Protein AF-A0A8T6YD58-F1 (afdb_monomer)

Nearest PDB structures (foldseek):
  5ztl-assembly1_A  TM=2.783E-01  e=2.220E+00  Nonlabens marinus
  8cnk-assembly1_A  TM=3.130E-01  e=7.047E+00  uncultured Gammaproteobacteria bacterium
  2ap3-assembly1_A  TM=2.682E-01  e=6.400E+00  Staphylococcus aureus subsp. aureus MW2
  4rze-assembly1_B  TM=1.861E-01  e=8.543E+00  Homo sapiens

Solvent-accessible surface area (backbone atoms only — not comparable to full-atom values): 10010 Å² total; per-residue (Å²): 131,80,52,72,70,55,45,52,52,55,22,48,51,28,43,50,52,16,48,54,29,41,51,52,58,72,75,48,94,66,38,80,79,38,72,39,93,97,58,94,45,35,44,42,53,45,31,32,47,49,20,42,49,22,45,42,49,19,45,36,40,44,40,51,45,52,50,52,49,36,39,76,70,63,69,40,56,69,68,61,46,60,67,49,65,78,46,56,35,62,59,36,57,55,44,45,35,50,66,72,73,34,89,68,77,72,57,58,89,42,84,36,40,26,31,51,55,50,35,48,54,48,40,54,58,66,76,63,67,87,57,57,75,70,60,48,58,77,65,47,57,52,68,69,57,40,46,50,40,51,52,26,42,53,50,30,53,54,52,51,34,53,70,68,67,49,81,63,61,82,58,53,69,50,44,55,54,58,65,61,77,113

Secondary structure (DSSP, 8-state):
---HHHHHHHHHHHHHHHHHHHHHHHT-SSGGG-BPTT-SSBHHHHHHHHHHHHHHHHHHHHHHHHHHHHHHTTSS-HHHHHHHHTS-HHHHHHHHHHHTT--PPP-SSSTTTHHHHHHHHHHHHHHH--S-HHHHHTTSPPHHHHHHHHHHHHHHHHHHHHHTT----THHHHHHHHTT--

Mean predicted aligned error: 6.96 Å

pLDDT: mean 84.35, std 16.32, range [30.05, 97.88]

Structure (mmCIF, N/CA/C/O backbone):
data_AF-A0A8T6YD58-F1
#
_entry.id   AF-A0A8T6YD58-F1
#
loop_
_atom_site.group_PDB
_atom_site.id
_atom_site.type_symbol
_atom_site.label_atom_id
_atom_site.label_alt_id
_atom_site.label_comp_id
_atom_site.label_asym_id
_atom_site.label_entity_id
_atom_site.label_seq_id
_atom_site.pdbx_PDB_ins_code
_atom_site.Cartn_x
_atom_site.Cartn_y
_atom_site.Cartn_z
_atom_site.occupancy
_atom_site.B_iso_or_equiv
_atom_site.auth_seq_id
_atom_site.auth_comp_id
_atom_site.auth_asym_id
_atom_site.auth_atom_id
_atom_site.pdbx_PDB_model_num
ATOM 1 N N . MET A 1 1 ? 4.664 -12.729 19.678 1.00 60.09 1 MET A N 1
ATOM 2 C CA . MET A 1 1 ? 3.968 -11.767 18.793 1.00 60.09 1 MET A CA 1
ATOM 3 C C . MET A 1 1 ? 4.741 -10.457 18.845 1.00 60.09 1 MET A C 1
ATOM 5 O O . MET A 1 1 ? 5.189 -10.115 19.932 1.00 60.09 1 MET A O 1
ATOM 9 N N . ALA A 1 2 ? 4.968 -9.777 17.718 1.00 58.28 2 ALA A N 1
ATOM 10 C CA . ALA A 1 2 ? 5.670 -8.489 17.706 1.00 58.28 2 ALA A CA 1
ATOM 11 C C . ALA A 1 2 ? 4.882 -7.446 18.524 1.00 58.28 2 ALA A C 1
ATOM 13 O O . ALA A 1 2 ? 3.661 -7.336 18.355 1.00 58.28 2 ALA A O 1
ATOM 14 N N . ASN A 1 3 ? 5.559 -6.709 19.410 1.00 77.38 3 ASN A N 1
ATOM 15 C CA . ASN A 1 3 ? 4.938 -5.604 20.152 1.00 77.38 3 ASN A CA 1
ATOM 16 C C . ASN A 1 3 ? 4.623 -4.426 19.201 1.00 77.38 3 ASN A C 1
ATOM 18 O O . ASN A 1 3 ? 5.014 -4.440 18.032 1.00 77.38 3 ASN A O 1
ATOM 22 N N . GLU A 1 4 ? 3.891 -3.412 19.670 1.00 76.75 4 GLU A N 1
ATOM 23 C CA . GLU A 1 4 ? 3.484 -2.263 18.843 1.00 76.75 4 GLU A CA 1
ATOM 24 C C . GLU A 1 4 ? 4.670 -1.591 18.131 1.00 76.75 4 GLU A C 1
ATOM 26 O O . GLU A 1 4 ? 4.609 -1.353 16.922 1.00 76.75 4 GLU A O 1
ATOM 31 N N . ILE A 1 5 ? 5.771 -1.366 18.856 1.00 75.81 5 ILE A N 1
ATOM 32 C CA . ILE A 1 5 ? 6.995 -0.734 18.344 1.00 75.81 5 ILE A CA 1
ATOM 33 C C . ILE A 1 5 ? 7.589 -1.555 17.194 1.00 75.81 5 ILE A C 1
ATOM 35 O O . ILE A 1 5 ? 7.950 -0.999 16.154 1.00 75.81 5 ILE A O 1
ATOM 39 N N . ASP A 1 6 ? 7.667 -2.875 17.350 1.00 80.31 6 ASP A N 1
ATOM 40 C CA . ASP A 1 6 ? 8.190 -3.773 16.322 1.00 80.31 6 ASP A CA 1
ATOM 41 C C . ASP A 1 6 ? 7.286 -3.785 15.084 1.00 80.31 6 ASP A C 1
ATOM 43 O O . ASP A 1 6 ? 7.778 -3.698 13.959 1.00 80.31 6 ASP A O 1
ATOM 47 N N . ARG A 1 7 ? 5.957 -3.794 15.264 1.00 82.12 7 ARG A N 1
ATOM 48 C CA . ARG A 1 7 ? 5.005 -3.717 14.141 1.00 82.12 7 ARG A CA 1
ATOM 49 C C . ARG A 1 7 ? 5.142 -2.408 13.367 1.00 82.12 7 ARG A C 1
ATOM 51 O O . ARG A 1 7 ? 5.082 -2.433 12.139 1.00 82.12 7 ARG A O 1
ATOM 58 N N . VAL A 1 8 ? 5.356 -1.284 14.057 1.00 82.62 8 VAL A N 1
ATOM 59 C CA . VAL A 1 8 ? 5.603 0.021 13.419 1.00 82.62 8 VAL A CA 1
ATOM 60 C C . VAL A 1 8 ? 6.890 0.002 12.598 1.00 82.62 8 VAL A C 1
ATOM 62 O O . VAL A 1 8 ? 6.892 0.435 11.448 1.00 82.62 8 VAL A O 1
ATOM 65 N N . LYS A 1 9 ? 7.979 -0.543 13.150 1.00 82.00 9 LYS A N 1
ATOM 66 C CA . LYS A 1 9 ? 9.253 -0.684 12.427 1.00 82.00 9 LYS A CA 1
ATOM 67 C C . LYS A 1 9 ? 9.119 -1.554 11.175 1.00 82.00 9 LYS A C 1
ATOM 69 O O . LYS A 1 9 ? 9.703 -1.211 10.153 1.00 82.00 9 LYS A O 1
ATOM 74 N N . ILE A 1 10 ? 8.345 -2.641 11.245 1.00 83.25 10 ILE A N 1
ATOM 75 C CA . ILE A 1 10 ? 8.145 -3.570 10.123 1.00 83.25 10 ILE A CA 1
ATOM 76 C C . ILE A 1 10 ? 7.434 -2.897 8.949 1.00 83.25 10 ILE A C 1
ATOM 78 O O . ILE A 1 10 ? 7.918 -2.973 7.828 1.00 83.25 10 ILE A O 1
ATOM 82 N N . TRP A 1 11 ? 6.290 -2.235 9.156 1.00 86.12 11 TRP A N 1
ATOM 83 C CA . TRP A 1 11 ? 5.609 -1.624 8.006 1.00 86.12 11 TRP A CA 1
ATOM 84 C C . TRP A 1 11 ? 6.395 -0.419 7.464 1.00 86.12 11 TRP A C 1
ATOM 86 O O . TRP A 1 11 ? 6.437 -0.214 6.250 1.00 86.12 11 TRP A O 1
ATOM 96 N N . ASN A 1 12 ? 7.076 0.326 8.347 1.00 86.38 12 ASN A N 1
ATOM 97 C CA . ASN A 1 12 ? 7.956 1.416 7.940 1.00 86.38 12 ASN A CA 1
ATOM 98 C C . ASN A 1 12 ? 9.104 0.918 7.063 1.00 86.38 12 ASN A C 1
ATOM 100 O O . ASN A 1 12 ? 9.395 1.576 6.076 1.00 86.38 12 ASN A O 1
ATOM 104 N N . SER A 1 13 ? 9.727 -0.230 7.353 1.00 90.00 13 SER A N 1
ATOM 105 C CA . SER A 1 13 ? 10.851 -0.718 6.539 1.00 90.00 13 SER A CA 1
ATOM 106 C C . SER A 1 13 ? 10.453 -0.980 5.083 1.00 90.00 13 SER A C 1
ATOM 108 O O . SER A 1 13 ? 11.196 -0.607 4.175 1.00 90.00 13 SER A O 1
ATOM 110 N N . TYR A 1 14 ? 9.257 -1.525 4.840 1.00 94.50 14 TYR A N 1
ATOM 111 C CA . TYR A 1 14 ? 8.733 -1.683 3.481 1.00 94.50 14 TYR A CA 1
ATOM 112 C C . TYR A 1 14 ? 8.486 -0.333 2.803 1.00 94.50 14 TYR A C 1
ATOM 114 O O . TYR A 1 14 ? 8.866 -0.149 1.647 1.00 94.50 14 TYR A O 1
ATOM 122 N N . LEU A 1 15 ? 7.917 0.638 3.524 1.00 93.44 15 LEU A N 1
ATOM 123 C CA . LEU A 1 15 ? 7.752 1.995 3.003 1.00 93.44 15 LEU A CA 1
ATOM 124 C C . LEU A 1 15 ? 9.108 2.660 2.687 1.00 93.44 15 LEU A C 1
ATOM 126 O O . LEU A 1 15 ? 9.225 3.327 1.659 1.00 93.44 15 LEU A O 1
ATOM 130 N N . CYS A 1 16 ? 10.133 2.468 3.522 1.00 92.19 16 CYS A N 1
ATOM 131 C CA . CYS A 1 16 ? 11.480 2.997 3.294 1.00 92.19 16 CYS A CA 1
ATOM 132 C C . CYS A 1 16 ? 12.075 2.484 1.984 1.00 92.19 16 CYS A C 1
ATOM 134 O O . CYS A 1 16 ? 12.582 3.270 1.184 1.00 92.19 16 CYS A O 1
ATOM 136 N N . GLU A 1 17 ? 12.009 1.172 1.748 1.00 94.25 17 GLU A N 1
ATOM 137 C CA . GLU A 1 17 ? 12.527 0.590 0.510 1.00 94.25 17 GLU A CA 1
ATOM 138 C C . GLU A 1 17 ? 11.718 1.075 -0.699 1.00 94.25 17 GLU A C 1
ATOM 140 O O . GLU A 1 17 ? 12.312 1.504 -1.690 1.00 94.25 17 GLU A O 1
ATOM 145 N N . ALA A 1 18 ? 10.384 1.140 -0.602 1.00 95.81 18 ALA A N 1
ATOM 146 C CA . ALA A 1 18 ? 9.553 1.721 -1.660 1.00 95.81 18 ALA A CA 1
ATOM 147 C C . ALA A 1 18 ? 9.973 3.164 -1.995 1.00 95.81 18 ALA A C 1
ATOM 149 O O . ALA A 1 18 ? 10.128 3.507 -3.170 1.00 95.81 18 ALA A O 1
ATOM 150 N N . HIS A 1 19 ? 10.213 3.989 -0.970 1.00 93.50 19 HIS A N 1
ATOM 151 C CA . HIS A 1 19 ? 10.670 5.370 -1.116 1.00 93.50 19 HIS A CA 1
ATOM 152 C C . HIS A 1 19 ? 12.043 5.465 -1.785 1.00 93.50 19 HIS A C 1
ATOM 154 O O . HIS A 1 19 ? 12.248 6.297 -2.671 1.00 93.50 19 HIS A O 1
ATOM 160 N N . LYS A 1 20 ? 12.986 4.612 -1.386 1.00 92.75 20 LYS A N 1
ATOM 161 C CA . LYS A 1 20 ? 14.339 4.555 -1.947 1.00 92.75 20 LYS A CA 1
ATOM 162 C C . LYS A 1 20 ? 14.312 4.237 -3.441 1.00 92.75 20 LYS A C 1
ATOM 164 O O . LYS A 1 20 ? 14.978 4.926 -4.211 1.00 92.75 20 LYS A O 1
ATOM 169 N N . PHE A 1 21 ? 13.526 3.248 -3.868 1.00 94.19 21 PHE A N 1
ATOM 170 C CA . PHE A 1 21 ? 13.378 2.916 -5.290 1.00 94.19 21 PHE A CA 1
ATOM 171 C C . PHE A 1 21 ? 12.629 4.009 -6.068 1.00 94.19 21 PHE A C 1
ATOM 173 O O . PHE A 1 21 ? 13.105 4.436 -7.120 1.00 94.19 21 PHE A O 1
ATOM 180 N N . ALA A 1 22 ? 11.552 4.572 -5.507 1.00 93.56 22 ALA A N 1
ATOM 181 C CA . ALA A 1 22 ? 10.804 5.662 -6.140 1.00 93.56 22 ALA A CA 1
ATOM 182 C C . ALA A 1 22 ? 11.655 6.935 -6.303 1.00 93.56 22 ALA A C 1
ATOM 184 O O . ALA A 1 22 ? 11.585 7.627 -7.317 1.00 93.56 22 ALA A O 1
ATOM 185 N N . SER A 1 23 ? 12.510 7.235 -5.322 1.00 90.81 23 SER A N 1
ATOM 186 C CA . SER A 1 23 ? 13.434 8.372 -5.379 1.00 90.81 23 SER A CA 1
ATOM 187 C C . SER A 1 23 ? 14.526 8.172 -6.426 1.00 90.81 23 SER A C 1
ATOM 189 O O . SER A 1 23 ? 14.893 9.125 -7.111 1.00 90.81 23 SER A O 1
ATOM 191 N N . LYS A 1 24 ? 15.022 6.939 -6.590 1.00 91.00 24 LYS A N 1
ATOM 192 C CA . LYS A 1 24 ? 15.964 6.608 -7.667 1.00 91.00 24 LYS A CA 1
ATOM 193 C C . LYS A 1 24 ? 15.333 6.793 -9.047 1.00 91.00 24 LYS A C 1
ATOM 195 O O . LYS A 1 24 ? 15.967 7.430 -9.876 1.00 91.00 24 LYS A O 1
ATOM 200 N N . LEU A 1 25 ? 14.091 6.337 -9.249 1.00 89.75 25 LEU A N 1
ATOM 201 C CA . LEU A 1 25 ? 13.322 6.582 -10.481 1.00 89.75 25 LEU A CA 1
ATOM 202 C C . LEU A 1 25 ? 13.128 8.074 -10.758 1.00 89.75 25 LEU A C 1
ATOM 204 O O . LEU A 1 25 ? 13.268 8.538 -11.886 1.00 89.75 25 LEU A O 1
ATOM 208 N N . LYS A 1 26 ? 12.804 8.860 -9.728 1.00 87.19 26 LYS A N 1
ATOM 209 C CA . LYS A 1 26 ? 12.559 10.299 -9.883 1.00 87.19 26 LYS A CA 1
ATOM 210 C C . LYS A 1 26 ? 13.805 11.062 -10.338 1.00 87.19 26 LYS A C 1
ATOM 212 O O . LYS A 1 26 ? 13.686 11.991 -11.130 1.00 87.19 26 LYS A O 1
ATOM 217 N N . ASN A 1 27 ? 14.976 10.683 -9.831 1.00 80.25 27 ASN A N 1
ATOM 218 C CA . ASN A 1 27 ? 16.224 11.426 -10.019 1.00 80.25 27 ASN A CA 1
ATOM 219 C C . ASN A 1 27 ? 17.037 10.987 -11.244 1.00 80.25 27 ASN A C 1
ATOM 221 O O . ASN A 1 27 ? 18.143 11.482 -11.452 1.00 80.25 27 ASN A O 1
ATOM 225 N N . SER A 1 28 ? 16.526 10.058 -12.043 1.00 68.94 28 SER A N 1
ATOM 226 C CA . SER A 1 28 ? 17.240 9.511 -13.185 1.00 68.94 28 SER A CA 1
ATOM 227 C C . SER A 1 28 ? 16.710 10.004 -14.518 1.00 68.94 28 SER A C 1
ATOM 229 O O . SER A 1 28 ? 15.548 9.770 -14.839 1.00 68.94 28 SER A O 1
ATOM 231 N N . ASN A 1 29 ? 17.580 10.589 -15.333 1.00 64.75 29 ASN A N 1
ATOM 232 C CA . ASN A 1 29 ? 17.245 10.913 -16.719 1.00 64.75 29 ASN A CA 1
ATOM 233 C C . ASN A 1 29 ? 17.633 9.791 -17.708 1.00 64.75 29 ASN A C 1
ATOM 235 O O . ASN A 1 29 ? 17.066 9.761 -18.789 1.00 64.75 29 ASN A O 1
ATOM 239 N N . ASP A 1 30 ? 18.506 8.846 -17.313 1.00 61.44 30 ASP A N 1
ATOM 240 C CA . ASP A 1 30 ? 19.125 7.854 -18.222 1.00 61.44 30 ASP A CA 1
ATOM 241 C C . ASP A 1 30 ? 18.972 6.375 -17.776 1.00 61.44 30 ASP A C 1
ATOM 243 O O . ASP A 1 30 ? 19.754 5.514 -18.186 1.00 61.44 30 ASP A O 1
ATOM 247 N N . LEU A 1 31 ? 18.027 6.043 -16.884 1.00 63.94 31 LEU A N 1
ATOM 248 C CA . LEU A 1 31 ? 17.907 4.668 -16.352 1.00 63.94 31 LEU A CA 1
ATOM 249 C C . LEU A 1 31 ? 17.389 3.639 -17.365 1.00 63.94 31 LEU A C 1
ATOM 251 O O . LEU A 1 31 ? 17.642 2.446 -17.185 1.00 63.94 31 LEU A O 1
ATOM 255 N N . ASP A 1 32 ? 16.728 4.098 -18.425 1.00 58.72 32 ASP A N 1
ATOM 256 C CA . ASP A 1 32 ? 16.082 3.257 -19.439 1.00 58.72 32 ASP A CA 1
ATOM 257 C C . ASP A 1 32 ? 17.074 2.414 -20.243 1.00 58.72 32 ASP A C 1
ATOM 259 O O . ASP A 1 32 ? 16.708 1.405 -20.832 1.00 58.72 32 ASP A O 1
ATOM 263 N N . CYS A 1 33 ? 18.354 2.788 -20.246 1.00 59.53 33 CYS A N 1
ATOM 264 C CA . CYS A 1 33 ? 19.380 2.117 -21.044 1.00 59.53 33 CYS A CA 1
ATOM 265 C C . CYS A 1 33 ? 20.327 1.239 -20.212 1.00 59.53 33 CYS A C 1
ATOM 267 O O . CYS A 1 33 ? 21.264 0.660 -20.764 1.00 59.53 33 CYS A O 1
ATOM 269 N N . MET A 1 34 ? 20.148 1.164 -18.888 1.00 66.50 34 MET A N 1
ATOM 270 C CA . MET A 1 34 ? 21.055 0.416 -18.014 1.00 66.50 34 MET A CA 1
ATOM 271 C C . MET A 1 34 ? 20.481 -0.957 -17.670 1.00 66.50 34 MET A C 1
ATOM 273 O O . MET A 1 34 ? 19.494 -1.064 -16.949 1.00 66.50 34 MET A O 1
ATOM 277 N N . GLU A 1 35 ? 21.134 -2.019 -18.132 1.00 67.81 35 GLU A N 1
ATOM 278 C CA . GLU A 1 35 ? 20.791 -3.390 -17.749 1.00 67.81 35 GLU A CA 1
ATOM 279 C C . GLU A 1 35 ? 21.322 -3.736 -16.350 1.00 67.81 35 GLU A C 1
ATOM 281 O O . GLU A 1 35 ? 22.431 -3.358 -15.951 1.00 67.81 35 GLU A O 1
ATOM 286 N N . LEU A 1 36 ? 20.551 -4.520 -15.596 1.00 69.88 36 LEU A N 1
ATOM 287 C CA . LEU A 1 36 ? 21.021 -5.105 -14.343 1.00 69.88 36 LEU A CA 1
ATOM 288 C C . LEU A 1 36 ? 21.941 -6.298 -14.598 1.00 69.88 36 LEU A C 1
ATOM 290 O O . LEU A 1 36 ? 21.584 -7.241 -15.303 1.00 69.88 36 LEU A O 1
ATOM 294 N N . LYS A 1 37 ? 23.104 -6.319 -13.936 1.00 59.09 37 LYS A N 1
ATOM 295 C CA . LYS A 1 37 ? 24.010 -7.476 -13.982 1.00 59.09 37 LYS A CA 1
ATOM 296 C C . LYS A 1 37 ? 23.287 -8.746 -13.518 1.00 59.09 37 LYS A C 1
ATOM 298 O O . LYS A 1 37 ? 22.904 -8.846 -12.355 1.00 59.09 37 LYS A O 1
ATOM 303 N N . GLY A 1 38 ? 23.156 -9.719 -14.422 1.00 58.53 38 GLY A N 1
ATOM 304 C CA . GLY A 1 38 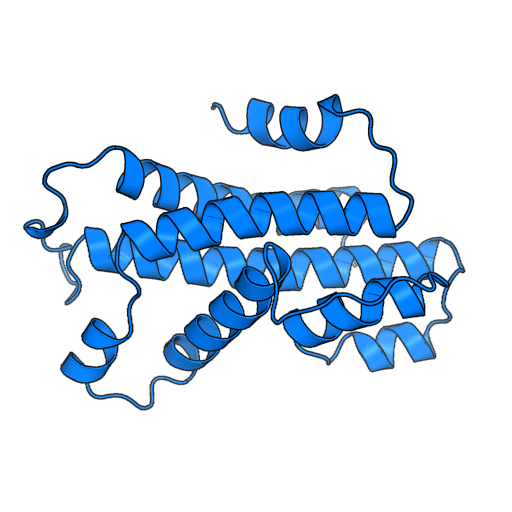? 22.532 -11.019 -14.150 1.00 58.53 38 GLY A CA 1
ATOM 305 C C . GLY A 1 38 ? 20.998 -11.018 -14.156 1.00 58.53 38 GLY A C 1
ATOM 306 O O . GLY A 1 38 ? 20.407 -12.026 -13.777 1.00 58.53 38 GLY A O 1
ATOM 307 N N . GLY A 1 39 ? 20.358 -9.918 -14.567 1.00 67.81 39 GLY A N 1
ATOM 308 C CA . GLY A 1 39 ? 18.906 -9.800 -14.696 1.00 67.81 39 GLY A CA 1
ATOM 309 C C . GLY A 1 39 ? 18.466 -9.600 -16.144 1.00 67.81 39 GLY A C 1
ATOM 310 O O . GLY A 1 39 ? 19.276 -9.335 -17.025 1.00 67.81 39 GLY A O 1
ATOM 311 N N . THR A 1 40 ? 17.162 -9.729 -16.387 1.00 74.56 40 THR A N 1
ATOM 312 C CA . THR A 1 40 ? 16.557 -9.459 -17.700 1.00 74.56 40 THR A CA 1
ATOM 313 C C . THR A 1 40 ? 15.760 -8.160 -17.759 1.00 74.56 40 THR A C 1
ATOM 315 O O . THR A 1 40 ? 15.134 -7.901 -18.780 1.00 74.56 40 THR A O 1
ATOM 318 N N . LEU A 1 41 ? 15.726 -7.415 -16.654 1.00 84.12 41 LEU A N 1
ATOM 319 C CA . LEU A 1 41 ? 15.031 -6.140 -16.546 1.00 84.12 41 LEU A CA 1
ATOM 320 C C . LEU A 1 41 ? 16.028 -4.996 -16.699 1.00 84.12 41 LEU A C 1
ATOM 322 O O . LEU A 1 41 ? 17.153 -5.065 -16.181 1.00 84.12 41 LEU A O 1
ATOM 326 N N . LEU A 1 42 ? 15.571 -3.930 -17.338 1.00 87.62 42 LEU A N 1
ATOM 327 C CA . LEU A 1 42 ? 16.214 -2.627 -17.283 1.00 87.62 42 LEU A CA 1
ATOM 328 C C . LEU A 1 42 ? 16.167 -2.089 -15.848 1.00 87.62 42 LEU A C 1
ATOM 330 O O . LEU A 1 42 ? 15.349 -2.491 -15.013 1.00 87.62 42 LEU A O 1
ATOM 334 N N . LEU A 1 43 ? 17.077 -1.175 -15.528 1.00 88.06 43 LEU A N 1
ATOM 335 C CA . LEU A 1 43 ? 17.200 -0.640 -14.178 1.00 88.06 43 LEU A CA 1
ATOM 336 C C . LEU A 1 43 ? 15.966 0.182 -13.775 1.00 88.06 43 LEU A C 1
ATOM 338 O O . LEU A 1 43 ? 15.552 0.107 -12.616 1.00 88.06 43 LEU A O 1
ATOM 342 N N . GLU A 1 44 ? 15.350 0.902 -14.720 1.00 89.88 44 GLU A N 1
ATOM 343 C CA . GLU A 1 44 ? 14.044 1.546 -14.521 1.00 89.88 44 GLU A CA 1
ATOM 344 C C . GLU A 1 44 ? 12.959 0.511 -14.182 1.00 89.88 44 GLU A C 1
ATOM 346 O O . GLU A 1 44 ? 12.343 0.599 -13.120 1.00 89.88 44 GLU A O 1
ATOM 351 N N . GLU A 1 45 ? 12.782 -0.515 -15.016 1.00 90.69 45 GLU A N 1
ATOM 352 C CA . GLU A 1 45 ? 11.781 -1.573 -14.815 1.00 90.69 45 GLU A CA 1
ATOM 353 C C . GLU A 1 45 ? 11.938 -2.259 -13.456 1.00 90.69 45 GLU A C 1
ATOM 355 O O . GLU A 1 45 ? 10.965 -2.505 -12.739 1.00 90.69 45 GLU A O 1
ATOM 360 N N . HIS A 1 46 ? 13.179 -2.537 -13.062 1.00 91.44 46 HIS A N 1
ATOM 361 C CA . HIS A 1 46 ? 13.470 -3.104 -11.758 1.00 91.44 46 HIS A CA 1
ATOM 362 C C . HIS A 1 46 ? 13.078 -2.165 -10.623 1.00 91.44 46 HIS A C 1
ATOM 364 O O . HIS A 1 46 ? 12.455 -2.610 -9.662 1.00 91.44 46 HIS A O 1
ATOM 370 N N . TYR A 1 47 ? 13.419 -0.879 -10.697 1.00 93.69 47 TYR A N 1
ATOM 371 C CA . TYR A 1 47 ? 13.009 0.057 -9.655 1.00 93.69 47 TYR A CA 1
ATOM 372 C C . TYR A 1 47 ? 11.491 0.223 -9.610 1.00 93.69 47 TYR A C 1
ATOM 374 O O . TYR A 1 47 ? 10.944 0.251 -8.508 1.00 93.69 47 TYR A O 1
ATOM 382 N N . SER A 1 48 ? 10.804 0.227 -10.754 1.00 94.44 48 SER A N 1
ATOM 383 C CA . SER A 1 48 ? 9.340 0.256 -10.808 1.00 94.44 48 SER A CA 1
ATOM 384 C C . SER A 1 48 ? 8.728 -0.970 -10.140 1.00 94.44 48 SER A C 1
ATOM 386 O O . SER A 1 48 ? 7.925 -0.844 -9.210 1.00 94.44 48 SER A O 1
ATOM 388 N N . LEU A 1 49 ? 9.185 -2.165 -10.519 1.00 94.06 49 LEU A N 1
ATOM 389 C CA . LEU A 1 49 ? 8.776 -3.425 -9.902 1.00 94.06 49 LEU A CA 1
ATOM 390 C C . LEU A 1 49 ? 9.006 -3.410 -8.384 1.00 94.06 49 LEU A C 1
ATOM 392 O O . LEU A 1 49 ? 8.103 -3.731 -7.606 1.00 94.06 49 LEU A O 1
ATOM 396 N N . MET A 1 50 ? 10.202 -3.010 -7.950 1.00 95.06 50 MET A N 1
ATOM 397 C CA . MET A 1 50 ? 10.573 -3.008 -6.537 1.00 95.06 50 MET A CA 1
ATOM 398 C C . MET A 1 50 ? 9.774 -1.983 -5.736 1.00 95.06 50 MET A C 1
ATOM 400 O O . MET A 1 50 ? 9.337 -2.316 -4.632 1.00 95.06 50 MET A O 1
ATOM 404 N N . THR A 1 51 ? 9.516 -0.787 -6.271 1.00 96.88 51 THR A N 1
ATOM 405 C CA . THR A 1 51 ? 8.622 0.190 -5.637 1.00 96.88 51 THR A CA 1
ATOM 406 C C . THR A 1 51 ? 7.240 -0.416 -5.422 1.00 96.88 51 THR A C 1
ATOM 408 O O . THR A 1 51 ? 6.759 -0.427 -4.291 1.00 96.88 51 THR A O 1
ATOM 411 N N . ILE A 1 52 ? 6.619 -0.985 -6.457 1.00 97.00 52 ILE A N 1
ATOM 412 C CA . ILE A 1 52 ? 5.258 -1.530 -6.357 1.00 97.00 52 ILE A CA 1
ATOM 413 C C . ILE A 1 52 ? 5.165 -2.699 -5.370 1.00 97.00 52 ILE A C 1
ATOM 415 O O . ILE A 1 52 ? 4.246 -2.737 -4.546 1.00 97.00 52 ILE A O 1
ATOM 419 N N . LEU A 1 53 ? 6.114 -3.637 -5.406 1.00 95.81 53 LEU A N 1
ATOM 420 C CA . LEU A 1 53 ? 6.115 -4.780 -4.488 1.00 95.81 53 LEU A CA 1
ATOM 421 C C . LEU A 1 53 ? 6.268 -4.336 -3.028 1.00 95.81 53 LEU A C 1
ATOM 423 O O . LEU A 1 53 ? 5.538 -4.820 -2.160 1.00 95.81 53 LEU A O 1
ATOM 427 N N . HIS A 1 54 ? 7.158 -3.381 -2.750 1.00 97.00 54 HIS A N 1
ATOM 428 C CA . HIS A 1 54 ? 7.340 -2.859 -1.395 1.00 97.00 54 HIS A CA 1
ATOM 429 C C . HIS A 1 54 ? 6.146 -2.026 -0.923 1.00 97.00 54 HIS A C 1
ATOM 431 O O . HIS A 1 54 ? 5.774 -2.120 0.245 1.00 97.00 54 HIS A O 1
ATOM 437 N N . LEU A 1 55 ? 5.485 -1.283 -1.816 1.00 97.31 55 LEU A N 1
ATOM 438 C CA . LEU A 1 55 ? 4.222 -0.612 -1.503 1.00 97.31 55 LEU A CA 1
ATOM 439 C C . LEU A 1 55 ? 3.133 -1.615 -1.104 1.00 97.31 55 LEU A C 1
ATOM 441 O O . LEU A 1 55 ? 2.452 -1.415 -0.100 1.00 97.31 55 LEU A O 1
ATOM 445 N N . ALA A 1 56 ? 2.993 -2.722 -1.836 1.00 96.69 56 ALA A N 1
ATOM 446 C CA . ALA A 1 56 ? 2.023 -3.760 -1.496 1.00 96.69 56 ALA A CA 1
ATOM 447 C C . ALA A 1 56 ? 2.317 -4.404 -0.129 1.00 96.69 56 ALA A C 1
ATOM 449 O O . ALA A 1 56 ? 1.402 -4.593 0.673 1.00 96.69 56 ALA A O 1
ATOM 450 N N . LEU A 1 57 ? 3.591 -4.681 0.176 1.00 95.81 57 LEU A N 1
ATOM 451 C CA . LEU A 1 57 ? 4.006 -5.171 1.496 1.00 95.81 57 LEU A CA 1
ATOM 452 C C . LEU A 1 57 ? 3.734 -4.147 2.604 1.00 95.81 57 LEU A C 1
ATOM 454 O O . LEU A 1 57 ? 3.255 -4.519 3.675 1.00 95.81 57 LEU A O 1
ATOM 458 N N . ALA A 1 58 ? 3.983 -2.861 2.346 1.00 95.38 58 ALA A N 1
ATOM 459 C CA . ALA A 1 58 ? 3.685 -1.787 3.286 1.00 95.38 58 ALA A CA 1
ATOM 460 C C . ALA A 1 58 ? 2.180 -1.702 3.584 1.00 95.38 58 ALA A C 1
ATOM 462 O O . ALA A 1 58 ? 1.803 -1.594 4.749 1.00 95.38 58 ALA A O 1
ATOM 463 N N . ILE A 1 59 ? 1.315 -1.823 2.568 1.00 95.94 59 ILE A N 1
ATOM 464 C CA . ILE A 1 59 ? -0.146 -1.865 2.745 1.00 95.94 59 ILE A CA 1
ATOM 465 C C . ILE A 1 59 ? -0.558 -3.073 3.597 1.00 95.94 59 ILE A C 1
ATOM 467 O O . ILE A 1 59 ? -1.309 -2.921 4.565 1.00 95.94 59 ILE A O 1
ATOM 471 N N . GLU A 1 60 ? -0.061 -4.269 3.279 1.00 95.19 60 GLU A N 1
ATOM 472 C CA . GLU A 1 60 ? -0.383 -5.490 4.026 1.00 95.19 60 GLU A CA 1
ATOM 473 C C . GLU A 1 60 ? 0.048 -5.372 5.497 1.00 95.19 60 GLU A C 1
ATOM 475 O O . GLU A 1 60 ? -0.749 -5.577 6.414 1.00 95.19 60 GLU A O 1
ATOM 480 N N . ALA A 1 61 ? 1.295 -4.963 5.740 1.00 93.25 61 ALA A N 1
ATOM 481 C CA . ALA A 1 61 ? 1.835 -4.806 7.085 1.00 93.25 61 ALA A CA 1
ATOM 482 C C . ALA A 1 61 ? 1.112 -3.704 7.873 1.00 93.25 61 ALA A C 1
ATOM 484 O O . ALA A 1 61 ? 0.777 -3.900 9.046 1.00 93.25 61 ALA A O 1
ATOM 485 N N . ARG A 1 62 ? 0.823 -2.562 7.235 1.00 93.25 62 ARG A N 1
ATOM 486 C CA . ARG A 1 62 ? 0.121 -1.441 7.869 1.00 93.25 62 ARG A CA 1
ATOM 487 C C . ARG A 1 62 ? -1.296 -1.832 8.259 1.00 93.25 62 ARG A C 1
ATOM 489 O O . ARG A 1 62 ? -1.686 -1.601 9.399 1.00 93.25 62 ARG A O 1
ATOM 496 N N . THR A 1 63 ? -2.054 -2.445 7.352 1.00 95.19 63 THR A N 1
ATOM 497 C CA . THR A 1 63 ? -3.435 -2.864 7.636 1.00 95.19 63 THR A CA 1
ATOM 498 C C . THR A 1 63 ? -3.499 -3.915 8.741 1.00 95.19 63 THR A C 1
ATOM 500 O O . THR A 1 63 ? -4.337 -3.796 9.631 1.00 95.19 63 THR A O 1
ATOM 503 N N . ASN A 1 64 ? -2.564 -4.869 8.774 1.00 93.81 64 ASN A N 1
ATOM 504 C CA . ASN A 1 64 ? -2.445 -5.815 9.885 1.00 93.81 64 ASN A CA 1
ATOM 505 C C . ASN A 1 64 ? -2.142 -5.111 11.209 1.00 93.81 64 ASN A C 1
ATOM 507 O O . ASN A 1 64 ? -2.822 -5.353 12.202 1.00 93.81 64 ASN A O 1
ATOM 511 N N . HIS A 1 65 ? -1.165 -4.203 11.232 1.00 92.56 65 HIS A N 1
ATOM 512 C CA . HIS A 1 65 ? -0.861 -3.424 12.430 1.00 92.56 65 HIS A CA 1
ATOM 513 C C . HIS A 1 65 ? -2.096 -2.656 12.942 1.00 92.56 65 HIS A C 1
ATOM 515 O O . HIS A 1 65 ? -2.364 -2.685 14.141 1.00 92.56 65 HIS A O 1
ATOM 521 N N . LEU A 1 66 ? -2.867 -2.025 12.047 1.00 93.06 66 LEU A N 1
ATOM 522 C CA . LEU A 1 66 ? -4.098 -1.305 12.396 1.00 93.06 66 LEU A CA 1
ATOM 523 C C . LEU A 1 66 ? -5.144 -2.233 13.035 1.00 93.06 66 LEU A C 1
ATOM 525 O O . LEU A 1 66 ? -5.738 -1.875 14.048 1.00 93.06 66 LEU A O 1
ATOM 529 N N . LEU A 1 67 ? -5.337 -3.437 12.486 1.00 93.88 67 LEU A N 1
ATOM 530 C CA . LEU A 1 67 ? -6.242 -4.445 13.053 1.00 93.88 67 LEU A CA 1
ATOM 531 C C . LEU A 1 67 ? -5.804 -4.893 14.452 1.00 93.88 67 LEU A C 1
ATOM 533 O O . LEU A 1 67 ? -6.638 -5.004 15.351 1.00 93.88 67 LEU A O 1
ATOM 537 N N . PHE A 1 68 ? -4.501 -5.118 14.652 1.00 93.12 68 PHE A N 1
ATOM 538 C CA . PHE A 1 68 ? -3.953 -5.455 15.968 1.00 93.12 68 PHE A CA 1
ATOM 539 C C . PHE A 1 68 ? -4.210 -4.351 16.988 1.00 93.12 68 PHE A C 1
ATOM 541 O O . PHE A 1 68 ? -4.637 -4.645 18.101 1.00 93.12 68 PHE A O 1
ATOM 548 N N . GLU A 1 69 ? -4.020 -3.094 16.596 1.00 91.81 69 GLU A N 1
ATOM 549 C CA . GLU A 1 69 ? -4.266 -1.954 17.474 1.00 91.81 69 GLU A CA 1
ATOM 550 C C . GLU A 1 69 ? -5.752 -1.835 17.860 1.00 91.81 69 GLU A C 1
ATOM 552 O O . GLU A 1 69 ? -6.065 -1.602 19.026 1.00 91.81 69 GLU A O 1
ATOM 557 N N . LEU A 1 70 ? -6.683 -2.058 16.921 1.00 93.69 70 LEU A N 1
ATOM 558 C CA . LEU A 1 70 ? -8.125 -2.077 17.219 1.00 93.69 70 LEU A CA 1
ATOM 559 C C . LEU A 1 70 ? -8.485 -3.177 18.227 1.00 93.69 70 LEU A C 1
ATOM 561 O O . LEU A 1 70 ? -9.315 -2.960 19.111 1.00 93.69 70 LEU A O 1
ATOM 565 N N . LYS A 1 71 ? -7.844 -4.347 18.128 1.00 94.38 71 LYS A N 1
ATOM 566 C CA . LYS A 1 71 ? -8.017 -5.439 19.095 1.00 94.38 71 LYS A CA 1
ATOM 567 C C . LYS A 1 71 ? -7.426 -5.079 20.457 1.00 94.38 71 LYS A C 1
ATOM 569 O O . LYS A 1 71 ? -8.048 -5.344 21.480 1.00 94.38 71 LYS A O 1
ATOM 574 N N . GLU A 1 72 ? -6.223 -4.508 20.496 1.00 92.38 72 GLU A N 1
ATOM 575 C CA . GLU A 1 72 ? -5.548 -4.104 21.741 1.00 92.38 72 GLU A CA 1
ATOM 576 C C . GLU A 1 72 ? -6.335 -3.019 22.489 1.00 92.38 72 GLU A C 1
ATOM 578 O O . GLU A 1 72 ? -6.402 -3.049 23.714 1.00 92.38 72 GLU A O 1
ATOM 583 N N . LYS A 1 73 ? -7.011 -2.127 21.756 1.00 91.00 73 LYS A N 1
ATOM 584 C CA . LYS A 1 73 ? -7.917 -1.102 22.300 1.00 91.00 73 LYS A CA 1
ATOM 585 C C . LYS A 1 73 ? -9.301 -1.629 22.697 1.00 91.00 73 LYS A C 1
ATOM 587 O O . LYS A 1 73 ? -10.123 -0.855 23.179 1.00 91.00 73 LYS A O 1
ATOM 592 N N . GLY A 1 74 ? -9.591 -2.912 22.467 1.00 93.88 74 GLY A N 1
ATOM 593 C CA . GLY A 1 74 ? -10.902 -3.507 22.739 1.00 93.88 74 GLY A CA 1
ATOM 594 C C . GLY A 1 74 ? -12.023 -3.023 21.811 1.00 93.88 74 GLY A C 1
ATOM 595 O O . GLY A 1 74 ? -13.190 -3.265 22.097 1.00 93.88 74 GLY A O 1
ATOM 596 N N . THR 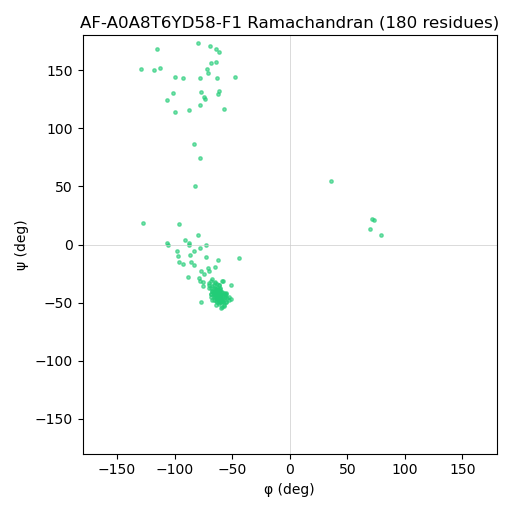A 1 75 ? -11.694 -2.353 20.701 1.00 95.19 75 THR A N 1
ATOM 597 C CA . THR A 1 75 ? -12.676 -1.916 19.694 1.00 95.19 75 THR A CA 1
ATOM 598 C C . THR A 1 75 ? -13.271 -3.105 18.946 1.00 95.19 75 THR A C 1
ATOM 600 O O . THR A 1 75 ? -14.433 -3.073 18.552 1.00 95.19 75 THR A O 1
ATOM 603 N N . ILE A 1 76 ? -12.482 -4.167 18.772 1.00 95.56 76 ILE A N 1
ATOM 604 C CA . ILE A 1 76 ? -12.918 -5.428 18.174 1.00 95.56 76 ILE A CA 1
ATOM 605 C C . ILE A 1 76 ? -12.542 -6.609 19.060 1.00 95.56 76 ILE A C 1
ATOM 607 O O . ILE A 1 76 ? -11.542 -6.572 19.780 1.00 95.56 76 ILE A O 1
ATOM 611 N N . ASN A 1 77 ? -13.334 -7.676 18.978 1.00 95.19 77 ASN A N 1
ATOM 612 C CA . ASN A 1 77 ? -13.020 -8.937 19.636 1.00 95.19 77 ASN A CA 1
ATOM 613 C C . ASN A 1 77 ? -11.993 -9.754 18.828 1.00 95.19 77 ASN A C 1
ATOM 615 O O . ASN A 1 77 ? -11.600 -9.395 17.714 1.00 95.19 77 ASN A O 1
ATOM 619 N N . ILE A 1 78 ? -11.539 -10.859 19.424 1.00 94.25 78 ILE A N 1
ATOM 620 C CA . ILE A 1 78 ? -10.554 -11.745 18.804 1.00 94.25 78 ILE A CA 1
ATOM 621 C C . ILE A 1 78 ? -11.096 -12.373 17.516 1.00 94.25 78 ILE A C 1
ATOM 623 O O . ILE A 1 78 ? -10.427 -12.275 16.494 1.00 94.25 78 ILE A O 1
ATOM 627 N N . ASP A 1 79 ? -12.326 -12.892 17.533 1.00 94.69 79 ASP A N 1
ATOM 628 C CA . ASP A 1 79 ? -12.940 -13.595 16.398 1.00 94.69 79 ASP A CA 1
ATOM 629 C C . ASP A 1 79 ? -13.030 -12.715 15.143 1.00 94.69 79 ASP A C 1
ATOM 631 O O . ASP A 1 79 ? -12.726 -13.155 14.029 1.00 94.69 79 ASP A O 1
ATOM 635 N N . LEU A 1 80 ? -13.390 -11.438 15.312 1.00 94.31 80 LEU A N 1
ATOM 636 C CA . LEU A 1 80 ? -13.437 -10.470 14.220 1.00 94.31 80 LEU A CA 1
ATOM 637 C C . LEU A 1 80 ? -12.035 -10.158 13.685 1.00 94.31 80 LEU A C 1
ATOM 639 O O . LEU A 1 80 ? -11.859 -10.067 12.469 1.00 94.31 80 LEU A O 1
ATOM 643 N N . ARG A 1 81 ? -11.026 -10.033 14.560 1.00 94.25 81 ARG A N 1
ATOM 644 C CA . ARG A 1 81 ? -9.629 -9.848 14.130 1.00 94.25 81 ARG A CA 1
ATOM 645 C C . ARG A 1 81 ? -9.165 -11.023 13.279 1.00 94.25 81 ARG A C 1
ATOM 647 O O . ARG A 1 81 ? -8.631 -10.794 12.198 1.00 94.25 81 ARG A O 1
ATOM 654 N N . GLU A 1 82 ? -9.374 -12.254 13.745 1.00 93.06 82 GLU A N 1
ATOM 655 C CA . GLU A 1 82 ? -8.910 -13.457 13.039 1.00 93.06 82 GLU A CA 1
ATOM 656 C C . GLU A 1 82 ? -9.616 -13.598 11.686 1.00 93.06 82 GLU A C 1
ATOM 658 O O . GLU A 1 82 ? -8.973 -13.865 10.675 1.00 93.06 82 GLU A O 1
ATOM 663 N N . SER A 1 83 ? -10.920 -13.311 11.632 1.00 92.75 83 SER A N 1
ATOM 664 C CA . SER A 1 83 ? -11.705 -13.357 10.390 1.00 92.75 83 SER A CA 1
ATOM 665 C C . SER A 1 83 ? -11.202 -12.372 9.329 1.00 92.75 83 SER A C 1
ATOM 667 O O . SER A 1 83 ? -11.250 -12.648 8.130 1.00 92.75 83 SER A O 1
ATOM 669 N N . VAL A 1 84 ? -10.720 -11.205 9.758 1.00 94.69 84 VAL A N 1
ATOM 670 C CA . VAL A 1 84 ? -10.273 -10.128 8.865 1.00 94.69 84 VAL A CA 1
ATOM 671 C C . VAL A 1 84 ? -8.794 -10.264 8.492 1.00 94.69 84 VAL A C 1
ATOM 673 O O . VAL A 1 84 ? -8.388 -9.846 7.406 1.00 94.69 84 VAL A O 1
ATOM 676 N N . GLU A 1 85 ? -7.983 -10.880 9.348 1.00 90.94 85 GLU A N 1
ATOM 677 C CA . GLU A 1 85 ? -6.546 -11.079 9.140 1.00 90.94 85 GLU A CA 1
ATOM 678 C C . GLU A 1 85 ? -6.215 -11.848 7.853 1.00 90.94 85 GLU A C 1
ATOM 680 O O . GLU A 1 85 ? -5.200 -11.566 7.217 1.00 90.94 85 GLU A O 1
ATOM 685 N N . TYR A 1 86 ? -7.080 -12.762 7.414 1.00 89.00 86 TYR A N 1
ATOM 686 C CA . TYR A 1 86 ? -6.860 -13.546 6.192 1.00 89.00 86 TYR A CA 1
ATOM 687 C C . TYR A 1 86 ? -7.276 -12.834 4.900 1.00 89.00 86 TYR A C 1
ATOM 689 O O . TYR A 1 86 ? -7.053 -13.347 3.802 1.00 89.00 86 TYR A O 1
ATOM 697 N N . LEU A 1 87 ? -7.884 -11.650 4.992 1.00 93.31 87 LEU A N 1
ATOM 698 C CA . LEU A 1 87 ? -8.175 -10.843 3.812 1.00 93.31 87 LEU A CA 1
ATOM 699 C C . LEU A 1 87 ? -6.879 -10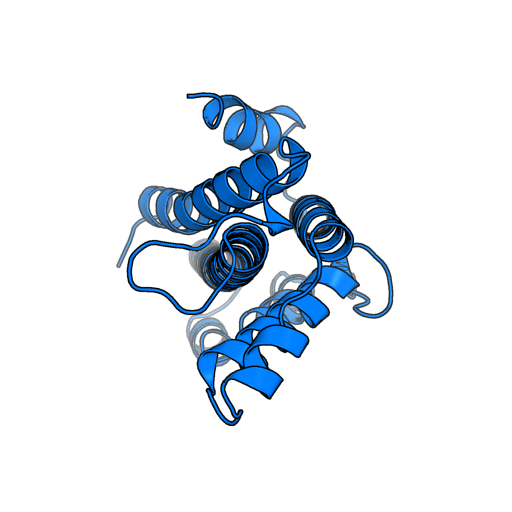.246 3.249 1.00 93.31 87 LEU A C 1
ATOM 701 O O . LEU A 1 87 ? -5.943 -9.962 3.984 1.00 93.31 87 LEU A O 1
ATOM 705 N N . ASN A 1 88 ? -6.815 -10.004 1.940 1.00 90.75 88 ASN A N 1
ATOM 706 C CA . ASN A 1 88 ? -5.685 -9.251 1.393 1.00 90.75 88 ASN A CA 1
ATOM 707 C C . ASN A 1 88 ? -5.724 -7.784 1.857 1.00 90.75 88 ASN A C 1
ATOM 709 O O . ASN A 1 88 ? -6.792 -7.247 2.173 1.00 90.75 88 ASN A O 1
ATOM 713 N N . GLY A 1 89 ? -4.575 -7.113 1.863 1.00 91.44 89 GLY A N 1
ATOM 714 C CA . GLY A 1 89 ? -4.460 -5.750 2.374 1.00 91.44 89 GLY A CA 1
ATOM 715 C C . GLY A 1 89 ? -5.355 -4.745 1.658 1.00 91.44 89 GLY A C 1
ATOM 716 O O . GLY A 1 89 ? -5.893 -3.873 2.327 1.00 91.44 89 GLY A O 1
ATOM 717 N N . LYS A 1 90 ? -5.658 -4.905 0.358 1.00 94.56 90 LYS A N 1
ATOM 718 C CA . LYS A 1 90 ? -6.682 -4.081 -0.323 1.00 94.56 90 LYS A CA 1
ATOM 719 C C . LYS A 1 90 ? -8.054 -4.198 0.350 1.00 94.56 90 LYS A C 1
ATOM 721 O O . LYS A 1 90 ? -8.703 -3.191 0.621 1.00 94.56 90 LYS A O 1
ATOM 726 N N . ARG A 1 91 ? -8.522 -5.426 0.601 1.00 94.81 91 ARG A N 1
ATOM 727 C CA . ARG A 1 91 ? -9.813 -5.670 1.262 1.00 94.81 91 ARG A CA 1
ATOM 728 C C . ARG A 1 91 ? -9.786 -5.189 2.707 1.00 94.81 91 ARG A C 1
ATOM 730 O O . ARG A 1 91 ? -10.748 -4.553 3.114 1.00 94.81 91 ARG A O 1
ATOM 737 N N . LYS A 1 92 ? -8.692 -5.417 3.444 1.00 95.56 92 LYS A N 1
ATOM 738 C CA . LYS A 1 92 ? -8.511 -4.874 4.802 1.00 95.56 92 LYS A CA 1
ATOM 739 C C . LYS A 1 92 ? -8.593 -3.351 4.805 1.00 95.56 92 LYS A C 1
ATOM 741 O O . LYS A 1 92 ? -9.332 -2.788 5.602 1.00 95.56 92 LYS A O 1
ATOM 746 N N . TRP A 1 93 ? -7.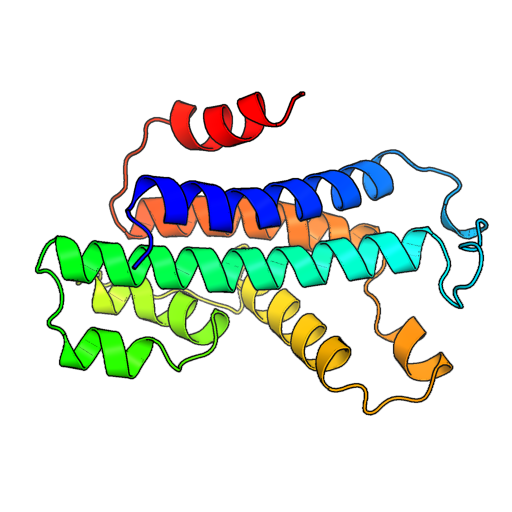895 -2.695 3.878 1.00 95.69 93 TRP A N 1
ATOM 747 C CA . TRP A 1 93 ? -7.908 -1.243 3.712 1.00 95.69 93 TRP A CA 1
ATOM 748 C C . TRP A 1 93 ? -9.330 -0.705 3.576 1.00 95.69 93 TRP A C 1
ATOM 750 O O . TRP A 1 93 ? -9.704 0.215 4.292 1.00 95.69 93 TRP A O 1
ATOM 760 N N . ALA A 1 94 ? -10.138 -1.334 2.718 1.00 94.44 94 ALA A N 1
ATOM 761 C CA . ALA A 1 94 ? -11.522 -0.945 2.461 1.00 94.44 94 ALA A CA 1
ATOM 762 C C . ALA A 1 94 ? -12.418 -0.993 3.707 1.00 94.44 94 ALA A C 1
ATOM 764 O O . ALA A 1 94 ? -13.273 -0.132 3.897 1.00 94.44 94 ALA A O 1
ATOM 765 N N . ILE A 1 95 ? -12.252 -2.025 4.535 1.00 94.75 95 ILE A N 1
ATOM 766 C CA . ILE A 1 95 ? -13.170 -2.316 5.644 1.00 94.75 95 ILE A CA 1
ATOM 767 C C . ILE A 1 95 ? -12.698 -1.758 6.987 1.00 94.75 95 ILE A C 1
ATOM 769 O O . ILE A 1 95 ? -13.497 -1.678 7.917 1.00 94.75 95 ILE A O 1
ATOM 773 N N . LEU A 1 96 ? -11.426 -1.366 7.099 1.00 95.38 96 LEU A N 1
ATOM 774 C CA . LEU A 1 96 ? -10.827 -0.843 8.327 1.00 95.38 96 LEU A CA 1
ATOM 775 C C . LEU A 1 96 ? -11.633 0.297 8.970 1.00 95.38 96 LEU A C 1
ATOM 777 O O . LEU A 1 96 ? -11.874 0.198 10.173 1.00 95.38 96 LEU A O 1
ATOM 781 N N . PRO A 1 97 ? -12.106 1.325 8.231 1.00 95.62 97 PRO A N 1
ATOM 782 C CA . PRO A 1 97 ? -12.955 2.366 8.810 1.00 95.62 97 PRO A CA 1
ATOM 783 C C . PRO A 1 97 ? -14.198 1.795 9.495 1.00 95.62 97 PRO A C 1
ATOM 785 O O . PRO A 1 97 ? -14.444 2.074 10.667 1.00 95.62 97 PRO A O 1
ATOM 788 N N . ARG A 1 98 ? -14.928 0.915 8.804 1.00 94.88 98 ARG A N 1
ATOM 789 C CA . ARG A 1 98 ? -16.153 0.295 9.323 1.00 94.88 98 ARG A CA 1
ATOM 790 C C . ARG A 1 98 ? -15.885 -0.570 10.553 1.00 94.88 98 ARG A C 1
ATOM 792 O O . ARG A 1 98 ? -16.643 -0.514 11.515 1.00 94.88 98 ARG A O 1
ATOM 799 N N . ILE A 1 99 ? -14.803 -1.346 10.540 1.00 94.50 99 ILE A N 1
ATOM 800 C CA . ILE A 1 99 ? -14.379 -2.173 11.683 1.00 94.50 99 ILE A CA 1
ATOM 801 C C . ILE A 1 99 ? -13.984 -1.297 12.881 1.00 94.50 99 ILE A C 1
ATOM 803 O O . ILE A 1 99 ? -14.220 -1.675 14.024 1.00 94.50 99 ILE A O 1
ATOM 807 N N . ALA A 1 100 ? -13.435 -0.109 12.632 1.00 94.25 100 ALA A N 1
ATOM 808 C CA . ALA A 1 100 ? -13.128 0.887 13.655 1.00 94.25 100 ALA A CA 1
ATOM 809 C C . ALA A 1 100 ? -14.352 1.714 14.108 1.00 94.25 100 ALA A C 1
ATOM 811 O O . ALA A 1 100 ? -14.185 2.698 14.830 1.00 94.25 100 ALA A O 1
ATOM 812 N N . GLY A 1 101 ? -15.568 1.360 13.671 1.00 93.50 101 GLY A N 1
ATOM 813 C CA . GLY A 1 101 ? -16.801 2.075 14.012 1.00 93.50 101 GLY A CA 1
ATOM 814 C C . GLY A 1 101 ? -16.964 3.423 13.305 1.00 93.50 101 GLY A C 1
ATOM 815 O O . GLY A 1 101 ? -17.688 4.285 13.796 1.00 93.50 101 GLY A O 1
ATOM 816 N N . LYS A 1 102 ? -16.272 3.643 12.182 1.00 94.19 102 LYS A N 1
ATOM 817 C CA . LYS A 1 102 ? -16.415 4.844 11.348 1.00 94.19 102 LYS A CA 1
ATOM 818 C C . LYS A 1 102 ? -17.444 4.605 10.248 1.00 94.19 102 LYS A C 1
ATOM 820 O O . LYS A 1 102 ? -17.499 3.525 9.665 1.00 94.19 102 LYS A O 1
ATOM 825 N N . GLU A 1 103 ? -18.220 5.638 9.940 1.00 90.19 103 GLU A N 1
ATOM 826 C CA . GLU A 1 103 ? -19.229 5.601 8.873 1.00 90.19 103 GLU A CA 1
ATOM 827 C C . GLU A 1 103 ? -18.635 5.875 7.485 1.00 90.19 103 GLU A C 1
ATOM 829 O O . GLU A 1 103 ? -19.243 5.534 6.472 1.00 90.19 103 GLU A O 1
ATOM 834 N N . THR A 1 104 ? -17.433 6.459 7.423 1.00 90.62 104 THR A N 1
ATOM 835 C CA . THR A 1 104 ? -16.769 6.800 6.163 1.00 90.62 104 THR A CA 1
ATOM 836 C C . THR A 1 104 ? -16.472 5.558 5.329 1.00 90.62 104 THR A C 1
ATOM 838 O O . THR A 1 104 ? -15.845 4.605 5.796 1.00 90.62 104 THR A O 1
ATOM 841 N N . ILE A 1 105 ? -16.866 5.611 4.057 1.00 89.62 105 ILE A N 1
ATOM 842 C CA . ILE A 1 105 ? -16.578 4.585 3.058 1.00 89.62 105 ILE A CA 1
ATOM 843 C C . ILE A 1 105 ? -15.416 5.065 2.192 1.00 89.62 105 ILE A C 1
ATOM 845 O O . ILE A 1 105 ? -15.432 6.183 1.685 1.00 89.62 105 ILE A O 1
ATOM 849 N N . ILE A 1 106 ? -14.419 4.201 2.013 1.00 91.94 106 ILE A N 1
ATOM 850 C CA . ILE A 1 106 ? -13.321 4.450 1.082 1.00 91.94 106 ILE A CA 1
ATOM 851 C C . ILE A 1 106 ? -13.799 4.159 -0.339 1.00 91.94 106 ILE A C 1
ATOM 853 O O . ILE A 1 106 ? -14.160 3.024 -0.656 1.00 91.94 106 ILE A O 1
ATOM 857 N N . ASP A 1 107 ? -13.751 5.176 -1.193 1.00 90.38 107 ASP A N 1
ATOM 858 C CA . ASP A 1 107 ? -13.995 5.042 -2.624 1.00 90.38 107 ASP A CA 1
ATOM 859 C C . ASP A 1 107 ? -12.692 4.684 -3.360 1.00 90.38 107 ASP A C 1
ATOM 861 O O . ASP A 1 107 ? -11.734 5.452 -3.377 1.00 90.38 107 ASP A O 1
ATOM 865 N N . PHE A 1 108 ? -12.643 3.496 -3.968 1.00 92.38 108 PHE A N 1
ATOM 866 C CA . PHE A 1 108 ? -11.477 3.016 -4.725 1.00 92.38 108 PHE A CA 1
ATOM 867 C C . PHE A 1 108 ? -11.476 3.434 -6.197 1.00 92.38 108 PHE A C 1
ATOM 869 O O . PHE A 1 108 ? -10.571 3.033 -6.936 1.00 92.38 108 PHE A O 1
ATOM 876 N N . ASP A 1 109 ? -12.469 4.193 -6.645 1.00 92.94 109 ASP A N 1
ATOM 877 C CA . ASP A 1 109 ? -12.515 4.710 -8.009 1.00 92.94 109 ASP A CA 1
ATOM 878 C C . ASP A 1 109 ? -11.990 6.153 -8.092 1.00 92.94 109 ASP A C 1
ATOM 880 O O . ASP A 1 109 ? -11.656 6.629 -9.182 1.00 92.94 109 ASP A O 1
ATOM 884 N N . THR A 1 110 ? -11.768 6.798 -6.942 1.00 91.44 110 THR A N 1
ATOM 885 C CA . THR A 1 110 ? -11.172 8.133 -6.814 1.00 91.44 110 THR A CA 1
ATOM 886 C C . THR A 1 110 ? -9.793 8.108 -6.142 1.00 91.44 110 THR A C 1
ATOM 888 O O . THR A 1 110 ? -9.436 7.203 -5.382 1.00 91.44 110 THR A O 1
ATOM 891 N N . MET A 1 111 ? -8.952 9.093 -6.478 1.00 93.50 111 MET A N 1
ATOM 892 C CA . MET A 1 111 ? -7.681 9.299 -5.775 1.00 93.50 111 MET A CA 1
ATOM 893 C C . MET A 1 111 ? -7.946 9.850 -4.362 1.00 93.50 111 MET A C 1
ATOM 895 O O . MET A 1 111 ? -8.907 10.595 -4.184 1.00 93.50 111 MET A O 1
ATOM 899 N N . PRO A 1 112 ? -7.111 9.514 -3.364 1.00 95.69 112 PRO A N 1
ATOM 900 C CA . PRO A 1 112 ? -5.871 8.743 -3.497 1.00 95.69 112 PRO A CA 1
ATOM 901 C C . PRO A 1 112 ? -6.069 7.216 -3.448 1.00 95.69 112 PRO A C 1
ATOM 903 O O . PRO A 1 112 ? -5.180 6.462 -3.846 1.00 95.69 112 PRO A O 1
ATOM 906 N N . HIS A 1 113 ? -7.226 6.719 -3.002 1.00 95.25 113 HIS A N 1
ATOM 907 C CA . HIS A 1 113 ? -7.430 5.295 -2.703 1.00 95.25 113 HIS A CA 1
ATOM 908 C C . HIS A 1 113 ? -7.460 4.372 -3.923 1.00 95.25 113 HIS A C 1
ATOM 910 O O . HIS A 1 113 ? -7.109 3.195 -3.796 1.00 95.25 113 HIS A O 1
ATOM 916 N N . LYS A 1 114 ? -7.761 4.891 -5.117 1.00 96.44 114 LYS A N 1
ATOM 917 C CA . LYS A 1 114 ? -7.569 4.165 -6.380 1.00 96.44 114 LYS A CA 1
ATOM 918 C C . LYS A 1 114 ? -6.159 3.578 -6.511 1.00 96.44 114 LYS A C 1
ATOM 920 O O . LYS A 1 114 ? -6.015 2.457 -6.999 1.00 96.44 114 LYS A O 1
ATOM 925 N N . SER A 1 115 ? -5.130 4.260 -5.999 1.00 96.81 115 SER A N 1
ATOM 926 C CA . SER A 1 115 ? -3.749 3.753 -6.013 1.00 96.81 115 SER A CA 1
ATOM 927 C C . SER A 1 115 ? -3.580 2.431 -5.256 1.00 96.81 115 SER A C 1
ATOM 929 O O . SER A 1 115 ? -2.886 1.544 -5.738 1.00 96.81 115 SER A O 1
ATOM 931 N N . ILE A 1 116 ? -4.277 2.229 -4.132 1.00 97.50 116 ILE A N 1
ATOM 932 C CA . ILE A 1 116 ? -4.234 0.980 -3.350 1.00 97.50 116 ILE A CA 1
ATOM 933 C C . ILE A 1 116 ? -4.743 -0.201 -4.187 1.00 97.50 116 ILE A C 1
ATOM 935 O O . ILE A 1 116 ? -4.163 -1.291 -4.172 1.00 97.50 116 ILE A O 1
AT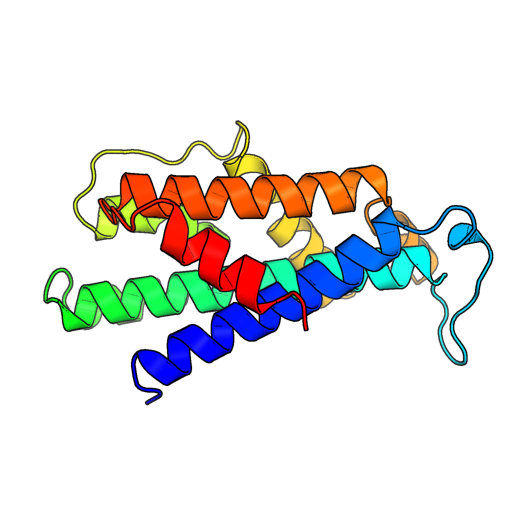OM 939 N N . LYS A 1 117 ? -5.828 0.015 -4.942 1.00 95.19 117 LYS A N 1
ATOM 940 C CA . LYS A 1 117 ? -6.417 -0.983 -5.848 1.00 95.19 117 LYS A CA 1
ATOM 941 C C . LYS A 1 117 ? -5.462 -1.320 -6.993 1.00 95.19 117 LYS A C 1
ATOM 943 O O . LYS A 1 117 ? -5.290 -2.503 -7.284 1.00 95.19 117 LYS A O 1
ATOM 948 N N . GLU A 1 118 ? -4.835 -0.316 -7.603 1.00 96.12 118 GLU A N 1
ATOM 949 C CA . GLU A 1 118 ? -3.869 -0.516 -8.692 1.00 96.12 118 GLU A CA 1
ATOM 950 C C . GLU A 1 118 ? -2.573 -1.188 -8.206 1.00 96.12 118 GLU A C 1
ATOM 952 O O . GLU A 1 118 ? -2.131 -2.154 -8.823 1.00 96.12 118 GLU A O 1
ATOM 957 N N . ILE A 1 119 ? -2.022 -0.798 -7.049 1.00 97.19 119 ILE A N 1
ATOM 958 C CA . ILE A 1 119 ? -0.840 -1.446 -6.446 1.00 97.19 119 ILE A CA 1
ATOM 959 C C . ILE A 1 119 ? -1.088 -2.944 -6.231 1.00 97.19 119 ILE A C 1
ATOM 961 O O . ILE A 1 119 ? -0.254 -3.764 -6.612 1.00 97.19 119 ILE A O 1
ATOM 965 N N . TYR A 1 120 ? -2.244 -3.333 -5.679 1.00 94.00 120 TYR A N 1
ATOM 966 C CA . TYR A 1 120 ? -2.566 -4.756 -5.504 1.00 94.00 120 TYR A CA 1
ATOM 967 C C . TYR A 1 120 ? -2.788 -5.482 -6.829 1.00 94.00 120 TYR A C 1
ATOM 969 O O . TYR A 1 120 ? -2.380 -6.631 -6.964 1.00 94.00 120 TYR A O 1
ATOM 977 N N . LYS A 1 121 ? -3.384 -4.820 -7.824 1.00 92.12 121 LYS A N 1
ATOM 978 C CA . LYS A 1 121 ? -3.536 -5.381 -9.171 1.00 92.12 121 LYS A CA 1
ATOM 979 C C . LYS A 1 121 ? -2.176 -5.659 -9.813 1.00 92.12 121 LYS A C 1
ATOM 981 O O . LYS A 1 121 ? -2.008 -6.719 -10.408 1.00 92.12 121 LYS A O 1
ATOM 986 N N . TYR A 1 122 ? -1.202 -4.764 -9.660 1.00 93.19 122 TYR A N 1
ATOM 987 C CA . TYR A 1 122 ? 0.171 -5.007 -10.101 1.00 93.19 122 TYR A CA 1
ATOM 988 C C . TYR A 1 122 ? 0.858 -6.107 -9.288 1.00 93.19 122 TYR A C 1
ATOM 990 O O . TYR A 1 122 ? 1.396 -7.044 -9.871 1.00 93.19 122 TYR A O 1
ATOM 998 N N . ARG A 1 123 ? 0.777 -6.070 -7.952 1.00 91.50 123 ARG A N 1
ATOM 999 C CA . ARG A 1 123 ? 1.338 -7.120 -7.085 1.00 91.50 123 ARG A CA 1
ATOM 1000 C C . ARG A 1 123 ? 0.819 -8.506 -7.454 1.00 91.50 123 ARG A C 1
ATOM 1002 O O . ARG A 1 123 ? 1.611 -9.437 -7.548 1.00 91.50 123 ARG A O 1
ATOM 1009 N N . ASP A 1 124 ? -0.484 -8.654 -7.674 1.00 88.31 124 ASP A N 1
ATOM 1010 C CA . ASP A 1 124 ? -1.076 -9.942 -8.038 1.00 88.31 124 ASP A CA 1
ATOM 1011 C C . ASP A 1 124 ? -0.559 -10.412 -9.406 1.00 88.31 124 ASP A C 1
ATOM 1013 O O . ASP A 1 124 ? -0.225 -11.584 -9.569 1.00 88.31 124 ASP A O 1
ATOM 1017 N N . ARG A 1 125 ? -0.381 -9.500 -10.370 1.00 85.81 125 ARG A N 1
ATOM 1018 C CA . ARG A 1 125 ? 0.260 -9.830 -11.653 1.00 85.81 125 ARG A CA 1
ATOM 1019 C C . ARG A 1 125 ? 1.698 -10.318 -11.463 1.00 85.81 125 ARG A C 1
ATOM 1021 O O . ARG A 1 125 ? 2.071 -11.323 -12.061 1.00 85.81 125 ARG A O 1
ATOM 1028 N N . PHE A 1 126 ? 2.489 -9.654 -10.624 1.00 86.44 126 PHE A N 1
ATOM 1029 C CA . PHE A 1 126 ? 3.907 -9.982 -10.459 1.00 86.44 126 PHE A CA 1
ATOM 1030 C C . PHE A 1 126 ? 4.156 -11.248 -9.637 1.00 86.44 126 PHE A C 1
ATOM 1032 O O . PHE A 1 126 ? 5.079 -11.995 -9.938 1.00 86.44 126 PHE A O 1
ATOM 1039 N N . VAL A 1 127 ? 3.342 -11.514 -8.612 1.00 79.94 127 VAL A N 1
ATOM 1040 C CA . VAL A 1 127 ? 3.539 -12.662 -7.709 1.00 79.94 127 VAL A CA 1
ATOM 1041 C C . VAL A 1 127 ? 3.049 -13.975 -8.321 1.00 79.94 127 VAL A C 1
ATOM 1043 O O . VAL A 1 127 ? 3.580 -15.032 -7.991 1.00 79.94 127 VAL A O 1
ATOM 1046 N N . HIS A 1 128 ? 2.051 -13.938 -9.207 1.00 70.56 128 HIS A N 1
ATOM 1047 C CA . HIS A 1 128 ? 1.478 -15.158 -9.778 1.00 70.56 128 HIS A CA 1
ATOM 1048 C C . HIS A 1 128 ? 2.206 -15.680 -11.026 1.00 70.56 128 HIS A C 1
ATOM 1050 O O . HIS A 1 128 ? 1.913 -16.799 -11.427 1.00 70.56 128 HIS A O 1
ATOM 1056 N N . VAL A 1 129 ? 3.157 -14.921 -11.593 1.00 64.31 129 VAL A N 1
ATOM 1057 C CA . VAL A 1 129 ? 4.076 -15.320 -12.688 1.00 64.31 129 VAL A CA 1
ATOM 1058 C C . VAL A 1 129 ? 3.416 -16.248 -13.728 1.00 64.31 129 VAL A C 1
ATOM 1060 O O . VAL A 1 129 ? 3.888 -17.345 -14.005 1.00 64.31 129 VAL A O 1
ATOM 1063 N N . LEU A 1 130 ? 2.284 -15.818 -14.296 1.00 62.97 130 LEU A N 1
ATOM 1064 C CA . LEU A 1 130 ? 1.563 -16.555 -15.349 1.00 62.97 130 LEU A CA 1
ATOM 1065 C C . LEU A 1 130 ? 1.920 -16.062 -16.762 1.00 62.97 130 LEU A C 1
ATOM 1067 O O . LEU A 1 130 ? 1.165 -16.288 -17.704 1.00 62.97 130 LEU A O 1
ATOM 1071 N N . TYR A 1 131 ? 3.033 -15.344 -16.906 1.00 66.88 131 TYR A N 1
ATOM 1072 C CA . TYR A 1 131 ? 3.364 -14.572 -18.101 1.00 66.88 131 TYR A CA 1
ATOM 1073 C C . TYR A 1 131 ? 4.648 -15.082 -18.751 1.00 66.88 131 TYR A C 1
ATOM 1075 O O . TYR A 1 131 ? 5.546 -15.570 -18.059 1.00 66.88 131 TYR A O 1
ATOM 1083 N N . SER A 1 132 ? 4.749 -14.933 -20.076 1.00 74.44 132 SER A N 1
ATOM 1084 C CA . SER A 1 132 ? 6.052 -14.978 -20.741 1.00 74.44 132 SER A CA 1
ATOM 1085 C C . SER A 1 132 ? 6.944 -13.843 -20.217 1.00 74.44 132 SER A C 1
ATOM 1087 O O . SER A 1 132 ? 6.478 -12.917 -19.545 1.00 74.44 132 SER A O 1
ATOM 1089 N N . LYS A 1 133 ? 8.248 -13.910 -20.491 1.00 72.31 133 LYS A N 1
ATOM 1090 C CA . LYS A 1 133 ? 9.190 -12.873 -20.056 1.00 72.31 133 LYS A CA 1
ATOM 1091 C C . LYS A 1 133 ? 8.810 -11.511 -20.650 1.00 72.31 133 LYS A C 1
ATOM 1093 O O . LYS A 1 133 ? 8.823 -10.507 -19.944 1.00 72.31 133 LYS A O 1
ATOM 1098 N N . GLU A 1 134 ? 8.476 -11.497 -21.931 1.00 76.94 134 GLU A N 1
ATOM 1099 C CA . GLU A 1 134 ? 8.103 -10.310 -22.694 1.00 76.94 134 GLU A CA 1
ATOM 1100 C C . GLU A 1 134 ? 6.792 -9.722 -22.155 1.00 76.94 134 GLU A C 1
ATOM 1102 O O . GLU A 1 134 ? 6.731 -8.535 -21.837 1.00 76.94 134 GLU A O 1
ATOM 1107 N N . ASP A 1 135 ? 5.794 -10.578 -21.908 1.00 79.62 135 ASP A N 1
ATOM 1108 C CA . ASP A 1 135 ? 4.537 -10.165 -21.279 1.00 79.62 135 ASP A CA 1
ATOM 1109 C C . ASP A 1 135 ? 4.757 -9.597 -19.873 1.00 79.62 135 ASP A C 1
ATOM 1111 O O . ASP A 1 135 ? 4.030 -8.704 -19.462 1.00 79.62 135 ASP A O 1
ATOM 1115 N N . PHE A 1 136 ? 5.719 -10.109 -19.099 1.00 82.25 136 PHE A N 1
ATOM 1116 C CA . PHE A 1 136 ? 5.982 -9.604 -17.751 1.00 82.25 136 PHE A CA 1
ATOM 1117 C C . PHE A 1 136 ? 6.500 -8.163 -17.780 1.00 82.25 136 PHE A C 1
ATOM 1119 O O . PHE A 1 136 ? 6.016 -7.332 -17.010 1.00 82.25 136 PHE A O 1
ATOM 1126 N N . ILE A 1 137 ? 7.442 -7.871 -18.681 1.00 83.50 137 ILE A N 1
ATOM 1127 C CA . ILE A 1 137 ? 8.050 -6.544 -18.835 1.00 83.50 137 ILE A CA 1
ATOM 1128 C C . ILE A 1 137 ? 6.987 -5.506 -19.209 1.00 83.50 137 ILE A C 1
ATOM 1130 O O . ILE A 1 137 ? 6.864 -4.490 -18.531 1.00 83.50 137 ILE A O 1
ATOM 1134 N N . GLU A 1 138 ? 6.129 -5.806 -20.188 1.00 85.19 138 GLU A N 1
ATOM 1135 C CA . GLU A 1 138 ? 5.040 -4.909 -20.614 1.00 85.19 138 GLU A CA 1
ATOM 1136 C C . GLU A 1 138 ? 3.993 -4.620 -19.523 1.00 85.19 138 GLU A C 1
ATOM 1138 O O . GLU A 1 138 ? 3.137 -3.747 -19.682 1.00 85.19 138 GLU A O 1
ATOM 1143 N N . LYS A 1 139 ? 3.985 -5.386 -18.425 1.00 87.88 139 LYS A N 1
ATOM 1144 C CA . LYS A 1 139 ? 3.055 -5.185 -17.301 1.00 87.88 139 LYS A CA 1
ATOM 1145 C C . LYS A 1 139 ? 3.675 -4.394 -16.158 1.00 87.88 139 LYS A C 1
ATOM 1147 O O . LYS A 1 139 ? 2.947 -4.103 -15.204 1.00 87.88 139 LYS A O 1
ATOM 1152 N N . ILE A 1 140 ? 4.967 -4.078 -16.214 1.00 91.12 140 ILE A N 1
ATOM 1153 C CA . ILE A 1 140 ? 5.606 -3.189 -15.247 1.00 91.12 140 ILE A CA 1
ATOM 1154 C C . ILE A 1 140 ? 5.138 -1.758 -15.556 1.00 91.12 140 ILE A C 1
ATOM 1156 O O . ILE A 1 140 ? 5.255 -1.328 -16.701 1.00 91.12 140 ILE A O 1
ATOM 1160 N N . PRO A 1 141 ? 4.571 -1.024 -14.577 1.00 93.69 141 PRO A N 1
ATOM 1161 C CA . PRO A 1 141 ? 4.180 0.360 -14.801 1.00 93.69 141 PRO A CA 1
ATOM 1162 C C . PRO A 1 141 ? 5.409 1.209 -15.116 1.00 93.69 141 PRO A C 1
ATOM 1164 O O . PRO A 1 141 ? 6.478 1.018 -14.524 1.00 93.69 141 PRO A O 1
ATOM 1167 N N . ASP A 1 142 ? 5.238 2.178 -16.010 1.00 92.31 142 ASP A N 1
ATOM 1168 C CA . ASP A 1 142 ? 6.308 3.113 -16.335 1.00 92.31 142 ASP A CA 1
ATOM 1169 C C . ASP A 1 142 ? 6.698 3.967 -15.115 1.00 92.31 142 ASP A C 1
ATOM 1171 O O . ASP A 1 142 ? 6.033 3.984 -14.064 1.00 92.31 142 ASP A O 1
ATOM 1175 N N . LYS A 1 143 ? 7.814 4.685 -15.230 1.00 92.62 143 LYS A N 1
ATOM 1176 C CA . LYS A 1 143 ? 8.302 5.570 -14.172 1.00 92.62 143 LYS A CA 1
ATOM 1177 C C . LYS A 1 143 ? 7.279 6.611 -13.711 1.00 92.62 143 LYS A C 1
ATOM 1179 O O . LYS A 1 143 ? 7.186 6.866 -12.506 1.00 92.62 143 LYS A O 1
ATOM 1184 N N . SER A 1 144 ? 6.538 7.236 -14.625 1.00 93.31 144 SER A N 1
ATOM 1185 C CA . SER A 1 144 ? 5.569 8.289 -14.288 1.00 93.31 144 SER A CA 1
ATOM 1186 C C . SER A 1 144 ? 4.418 7.714 -13.466 1.00 93.31 144 SER A C 1
ATOM 1188 O O . SER A 1 144 ? 4.096 8.225 -12.386 1.00 93.31 144 SER A O 1
ATOM 1190 N N . GLU A 1 145 ? 3.857 6.596 -13.925 1.00 96.19 145 GLU A N 1
ATOM 1191 C CA . GLU A 1 145 ? 2.804 5.865 -13.231 1.00 96.19 145 GLU A CA 1
ATOM 1192 C C . GLU A 1 145 ? 3.286 5.374 -11.864 1.00 96.19 145 GLU A C 1
ATOM 1194 O O . GLU A 1 145 ? 2.605 5.591 -10.861 1.00 96.19 145 GLU A O 1
ATOM 1199 N N . THR A 1 146 ? 4.484 4.791 -11.781 1.00 96.69 146 THR A N 1
ATOM 1200 C CA . THR A 1 146 ? 5.059 4.300 -10.520 1.00 96.69 146 THR A CA 1
ATOM 1201 C C . THR A 1 146 ? 5.220 5.416 -9.489 1.00 96.69 146 THR A C 1
ATOM 1203 O O . THR A 1 146 ? 4.824 5.256 -8.329 1.00 96.69 146 THR A O 1
ATOM 1206 N N . ILE A 1 147 ? 5.777 6.565 -9.885 1.00 95.62 147 ILE A N 1
ATOM 1207 C CA . ILE A 1 147 ? 5.932 7.722 -8.990 1.00 95.62 147 ILE A CA 1
ATOM 1208 C C . ILE A 1 147 ? 4.557 8.247 -8.560 1.00 95.62 147 ILE A C 1
ATOM 1210 O O . ILE A 1 147 ? 4.362 8.581 -7.387 1.00 95.62 147 ILE A O 1
ATOM 1214 N N . GLY A 1 148 ? 3.590 8.283 -9.480 1.00 96.62 148 GLY A N 1
ATOM 1215 C CA . GLY A 1 148 ? 2.204 8.634 -9.185 1.00 96.62 148 GLY A CA 1
ATOM 1216 C C . GLY A 1 148 ? 1.570 7.697 -8.157 1.00 96.62 148 GLY A C 1
ATOM 1217 O O . GLY A 1 148 ? 0.967 8.164 -7.191 1.00 96.62 148 GLY A O 1
ATOM 1218 N N . LEU A 1 149 ? 1.732 6.382 -8.313 1.00 97.88 149 LEU A N 1
ATOM 1219 C CA . LEU A 1 149 ? 1.231 5.376 -7.373 1.00 97.88 149 LEU A CA 1
ATOM 1220 C C . LEU A 1 149 ? 1.888 5.507 -5.998 1.00 97.88 149 LEU A C 1
ATOM 1222 O O . LEU A 1 149 ? 1.186 5.441 -4.991 1.00 97.88 149 LEU A O 1
ATOM 1226 N N . TYR A 1 150 ? 3.200 5.752 -5.946 1.00 97.25 150 TYR A N 1
ATOM 1227 C CA . TYR A 1 150 ? 3.907 6.017 -4.695 1.00 97.25 150 TYR A CA 1
ATOM 1228 C C . TYR A 1 150 ? 3.331 7.245 -3.976 1.00 97.25 150 TYR A C 1
ATOM 1230 O O . TYR A 1 150 ? 2.926 7.130 -2.823 1.00 97.25 150 TYR A O 1
ATOM 1238 N N . ASN A 1 151 ? 3.232 8.400 -4.643 1.00 96.25 151 ASN A N 1
ATOM 1239 C CA . ASN A 1 151 ? 2.738 9.631 -4.011 1.00 96.25 151 ASN A CA 1
ATOM 1240 C C . ASN A 1 151 ? 1.283 9.488 -3.539 1.00 96.25 151 ASN A C 1
ATOM 1242 O O . ASN A 1 151 ? 0.974 9.812 -2.393 1.00 96.25 151 ASN A O 1
ATOM 1246 N N . ASN A 1 152 ? 0.413 8.919 -4.379 1.00 97.19 152 ASN A N 1
ATOM 1247 C CA . ASN A 1 152 ? -0.982 8.671 -4.014 1.00 97.19 152 ASN A CA 1
ATOM 1248 C C . ASN A 1 152 ? -1.111 7.653 -2.870 1.00 97.19 152 ASN A C 1
ATOM 1250 O O . ASN A 1 152 ? -2.006 7.781 -2.044 1.00 97.19 152 ASN A O 1
ATOM 1254 N N . PHE A 1 153 ? -0.222 6.661 -2.760 1.00 96.44 153 PHE A N 1
ATOM 1255 C CA . PHE A 1 153 ? -0.213 5.768 -1.598 1.00 96.44 153 PHE A CA 1
ATOM 1256 C C . PHE A 1 153 ? 0.082 6.524 -0.300 1.00 96.44 153 PHE A C 1
ATOM 1258 O O . PHE A 1 153 ? -0.577 6.279 0.713 1.00 96.44 153 PHE A O 1
ATOM 1265 N N . ILE A 1 154 ? 1.050 7.446 -0.323 1.00 94.62 154 ILE A N 1
ATOM 1266 C CA . ILE A 1 154 ? 1.348 8.291 0.836 1.00 94.62 154 ILE A CA 1
ATOM 1267 C C . ILE A 1 154 ? 0.092 9.058 1.237 1.00 94.62 154 ILE A C 1
ATOM 1269 O O . ILE A 1 154 ? -0.347 8.931 2.376 1.00 94.62 154 ILE A O 1
ATOM 1273 N N . GLU A 1 155 ? -0.535 9.771 0.303 1.00 94.31 155 GLU A N 1
ATOM 1274 C CA . GLU A 1 155 ? -1.784 10.504 0.550 1.00 94.31 155 GLU A CA 1
ATOM 1275 C C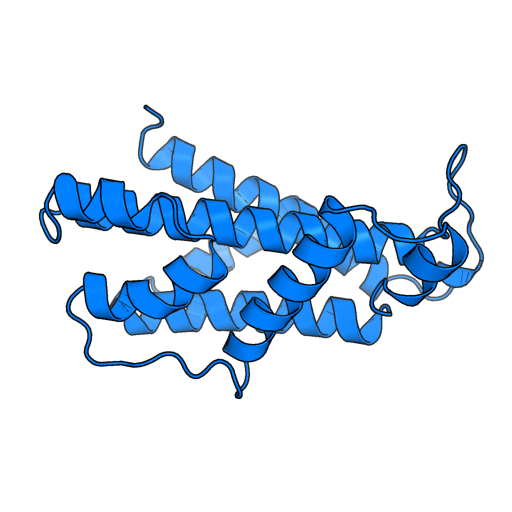 . GLU A 1 155 ? -2.910 9.599 1.069 1.00 94.31 155 GLU A C 1
ATOM 1277 O O . GLU A 1 155 ? -3.591 9.954 2.029 1.00 94.31 155 GLU A O 1
ATOM 1282 N N . ALA A 1 156 ? -3.064 8.393 0.514 1.00 95.31 156 ALA A N 1
ATOM 1283 C CA . ALA A 1 156 ? -4.047 7.423 0.988 1.00 95.31 156 ALA A CA 1
ATOM 1284 C C . ALA A 1 156 ? -3.782 6.998 2.439 1.00 95.31 156 ALA A C 1
ATOM 1286 O O . ALA A 1 156 ? -4.736 6.838 3.201 1.00 95.31 156 ALA A O 1
ATOM 1287 N N . MET A 1 157 ? -2.518 6.808 2.841 1.00 92.75 157 MET A N 1
ATOM 1288 C CA . MET A 1 157 ? -2.164 6.509 4.236 1.00 92.75 157 MET A CA 1
ATOM 1289 C C . MET A 1 157 ? -2.555 7.647 5.177 1.00 92.75 157 MET A C 1
ATOM 1291 O O . MET A 1 157 ? -3.114 7.379 6.242 1.00 92.75 157 MET A O 1
ATOM 1295 N N . TRP A 1 158 ? -2.269 8.895 4.797 1.00 90.31 158 TRP A N 1
ATOM 1296 C CA . TRP A 1 158 ? -2.656 10.069 5.584 1.00 90.31 158 TRP A CA 1
ATOM 1297 C C . TRP A 1 158 ? -4.172 10.155 5.723 1.00 90.31 158 TRP A C 1
ATOM 1299 O O . TRP A 1 158 ? -4.679 10.214 6.842 1.00 90.31 158 TRP A O 1
ATOM 1309 N N . ASN A 1 159 ? -4.895 10.037 4.610 1.00 92.12 159 ASN A N 1
ATOM 1310 C CA . ASN A 1 159 ? -6.350 10.077 4.624 1.00 92.12 159 ASN A CA 1
ATOM 1311 C C . ASN A 1 159 ? -6.959 8.938 5.463 1.00 92.12 159 ASN A C 1
ATOM 1313 O O . ASN A 1 159 ? -7.881 9.165 6.243 1.00 92.12 159 ASN A O 1
ATOM 1317 N N . LEU A 1 160 ? -6.403 7.721 5.396 1.00 92.50 160 LEU A N 1
ATOM 1318 C CA . LEU A 1 160 ? -6.851 6.616 6.249 1.00 92.50 160 LEU A CA 1
ATOM 1319 C C . LEU A 1 160 ? -6.628 6.919 7.740 1.00 92.50 160 LEU A C 1
ATOM 1321 O O . LEU A 1 160 ? -7.491 6.608 8.560 1.00 92.50 160 LEU A O 1
ATOM 1325 N N . ASN A 1 161 ? -5.496 7.522 8.112 1.00 89.94 161 ASN A N 1
ATOM 1326 C CA . ASN A 1 161 ? -5.246 7.925 9.498 1.00 89.94 161 ASN A CA 1
ATOM 1327 C C . ASN A 1 161 ? -6.284 8.956 9.976 1.00 89.94 161 ASN A C 1
ATOM 1329 O O . ASN A 1 161 ? -6.846 8.781 11.061 1.00 89.94 161 ASN A O 1
ATOM 1333 N N . GLU A 1 162 ? -6.589 9.967 9.159 1.00 89.81 162 GLU A N 1
ATOM 1334 C CA . GLU A 1 162 ? -7.617 10.976 9.452 1.00 89.81 162 GLU A CA 1
ATOM 1335 C C . GLU A 1 162 ? -8.997 10.341 9.649 1.00 89.81 162 GLU A C 1
ATOM 1337 O O . GLU A 1 162 ? -9.644 10.581 10.670 1.00 89.81 162 GLU A O 1
ATOM 1342 N N . ILE A 1 163 ? -9.419 9.459 8.734 1.00 91.56 163 ILE A N 1
ATOM 1343 C CA . ILE A 1 163 ? -10.692 8.722 8.828 1.00 91.56 163 ILE A CA 1
ATOM 1344 C C . ILE A 1 163 ? -10.775 7.935 10.140 1.00 91.56 163 ILE A C 1
ATOM 1346 O O . ILE A 1 163 ? -11.805 7.922 10.818 1.00 91.56 163 ILE A O 1
ATOM 1350 N N . LEU A 1 164 ? -9.676 7.291 10.536 1.00 90.56 164 LEU A N 1
ATOM 1351 C CA . LEU A 1 164 ? -9.602 6.529 11.781 1.00 90.56 164 LEU A CA 1
ATOM 1352 C C . LEU A 1 164 ? -9.548 7.423 13.035 1.00 90.56 164 LEU A C 1
ATOM 1354 O O . LEU A 1 164 ? -9.548 6.899 14.149 1.00 90.56 164 LEU A O 1
ATOM 1358 N N . GLY A 1 165 ? -9.568 8.751 12.890 1.00 85.00 165 GLY A N 1
ATOM 1359 C CA . GLY A 1 165 ? -9.487 9.708 13.994 1.00 85.00 165 GLY A CA 1
ATOM 1360 C C . GLY A 1 165 ? -8.099 9.769 14.626 1.00 85.00 165 GLY A C 1
ATOM 1361 O O . GLY A 1 165 ? -7.963 10.160 15.785 1.00 85.00 165 GLY A O 1
ATOM 1362 N N . ARG A 1 166 ? -7.063 9.352 13.891 1.00 77.12 166 ARG A N 1
ATOM 1363 C CA . ARG A 1 166 ? -5.670 9.487 14.311 1.00 77.12 166 ARG A CA 1
ATOM 1364 C C . ARG A 1 166 ? -5.217 10.891 13.958 1.00 77.12 166 ARG A C 1
ATOM 1366 O O . ARG A 1 166 ? -4.661 11.126 12.892 1.00 77.12 166 ARG A O 1
ATOM 1373 N N . VAL A 1 167 ? -5.472 11.823 14.869 1.00 54.78 167 VAL A N 1
ATOM 1374 C CA . VAL A 1 167 ? -4.843 13.143 14.828 1.00 54.78 167 VAL A CA 1
ATOM 1375 C C . VAL A 1 167 ? -3.429 12.971 15.357 1.00 54.78 167 VAL A C 1
ATOM 1377 O O . VAL A 1 167 ? -3.123 13.302 16.499 1.00 54.78 167 VAL A O 1
ATOM 1380 N N . GLU A 1 168 ? -2.554 12.382 14.554 1.00 49.75 168 GLU A N 1
ATOM 1381 C CA . GLU A 1 168 ? -1.162 12.728 14.748 1.00 49.75 168 GLU A CA 1
ATOM 1382 C C . GLU A 1 168 ? -1.006 14.139 14.171 1.00 49.75 168 GLU A C 1
ATOM 1384 O O . GLU A 1 168 ? -1.430 14.399 13.043 1.00 49.75 168 GLU A O 1
ATOM 1389 N N . SER A 1 169 ? -0.471 15.082 14.953 1.00 41.50 169 SER A N 1
ATOM 1390 C CA . SER A 1 169 ? -0.056 16.370 14.399 1.00 41.50 169 SER A CA 1
ATOM 1391 C C . SER A 1 169 ? 0.775 16.094 13.144 1.00 41.50 169 SER A C 1
ATOM 1393 O O . SER A 1 169 ? 1.531 15.120 13.115 1.00 41.50 169 SER A O 1
ATOM 1395 N N . ASN A 1 170 ? 0.653 16.941 12.117 1.00 41.97 170 ASN A N 1
ATOM 1396 C CA . ASN A 1 170 ? 1.366 16.854 10.830 1.00 41.97 170 ASN A CA 1
ATOM 1397 C C . ASN A 1 170 ? 2.871 16.523 10.930 1.00 41.97 170 ASN A C 1
ATOM 1399 O O . ASN A 1 170 ? 3.509 16.230 9.928 1.00 41.97 170 ASN A O 1
ATOM 1403 N N . GLU A 1 171 ? 3.462 16.566 12.119 1.00 38.69 171 GLU A N 1
ATOM 1404 C CA . GLU A 1 171 ? 4.825 16.195 12.431 1.00 38.69 171 GLU A CA 1
ATOM 1405 C C . GLU A 1 171 ? 5.094 14.688 12.530 1.00 38.69 171 GLU A C 1
ATOM 1407 O O . GLU A 1 171 ? 6.239 14.323 12.332 1.00 38.69 171 GLU A O 1
ATOM 1412 N N . SER A 1 172 ? 4.157 13.772 12.782 1.00 43.09 172 SER A N 1
ATOM 1413 C CA . SER A 1 172 ? 4.511 12.349 13.003 1.00 43.09 172 SER A CA 1
ATOM 1414 C C . SER A 1 172 ? 4.831 11.586 1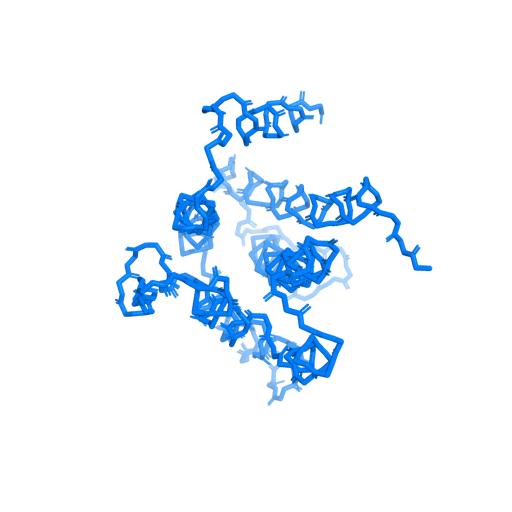1.710 1.00 43.09 172 SER A C 1
ATOM 1416 O O . SER A 1 172 ? 5.892 10.972 11.635 1.00 43.09 172 SER A O 1
ATOM 1418 N N . GLY A 1 173 ? 3.990 11.672 10.674 1.00 40.78 173 GLY A N 1
ATOM 1419 C CA . GLY A 1 173 ? 4.188 11.013 9.381 1.00 40.78 173 GLY A CA 1
ATOM 1420 C C . GLY A 1 173 ? 5.253 11.721 8.544 1.00 40.78 173 GLY A C 1
ATOM 1421 O O . GLY A 1 173 ? 6.064 11.074 7.882 1.00 40.78 173 GLY A O 1
ATOM 1422 N N . LEU A 1 174 ? 5.360 13.049 8.682 1.00 43.03 174 LEU A N 1
ATOM 1423 C CA . LEU A 1 174 ? 6.497 13.819 8.184 1.00 43.03 174 LEU A CA 1
ATOM 1424 C C . LEU A 1 174 ? 7.741 13.619 9.049 1.00 43.03 174 LEU A C 1
ATOM 1426 O O . LEU A 1 174 ? 8.818 13.766 8.501 1.00 43.03 174 LEU A O 1
ATOM 1430 N N . SER A 1 175 ? 7.672 13.273 10.341 1.00 42.09 175 SER A N 1
ATOM 1431 C CA . SER A 1 175 ? 8.862 12.876 11.121 1.00 42.09 175 SER A CA 1
ATOM 1432 C C . SER A 1 175 ? 9.276 11.451 10.810 1.00 42.09 175 SER A C 1
ATOM 1434 O O . SER A 1 175 ? 10.466 11.180 10.849 1.00 42.09 175 SER A O 1
ATOM 1436 N N . ALA A 1 176 ? 8.342 10.559 10.471 1.00 45.88 176 ALA A N 1
ATOM 1437 C CA . ALA A 1 176 ? 8.648 9.235 9.959 1.00 45.88 176 ALA A CA 1
ATOM 1438 C C . ALA A 1 176 ? 9.392 9.390 8.631 1.00 45.88 176 ALA A C 1
ATOM 1440 O O . ALA A 1 176 ? 10.501 8.892 8.533 1.00 45.88 176 ALA A O 1
ATOM 1441 N N . MET A 1 177 ? 8.888 10.210 7.698 1.00 46.59 177 MET A N 1
ATOM 1442 C CA . MET A 1 177 ? 9.568 10.532 6.432 1.00 46.59 177 MET A CA 1
ATOM 1443 C C . MET A 1 177 ? 10.824 11.410 6.566 1.00 46.59 177 MET A C 1
ATOM 1445 O O . MET A 1 177 ? 11.798 11.186 5.857 1.00 46.59 177 MET A O 1
ATOM 1449 N N . LYS A 1 178 ? 10.869 12.393 7.475 1.00 40.72 178 LYS A N 1
ATOM 1450 C CA . LYS A 1 178 ? 12.077 13.200 7.757 1.00 40.72 178 LYS A CA 1
ATOM 1451 C C . LYS A 1 178 ? 13.165 12.345 8.406 1.00 40.72 178 LYS A C 1
ATOM 1453 O O . LYS A 1 178 ? 14.334 12.618 8.169 1.00 40.72 178 LYS A O 1
ATOM 1458 N N . ARG A 1 179 ? 12.804 11.298 9.160 1.0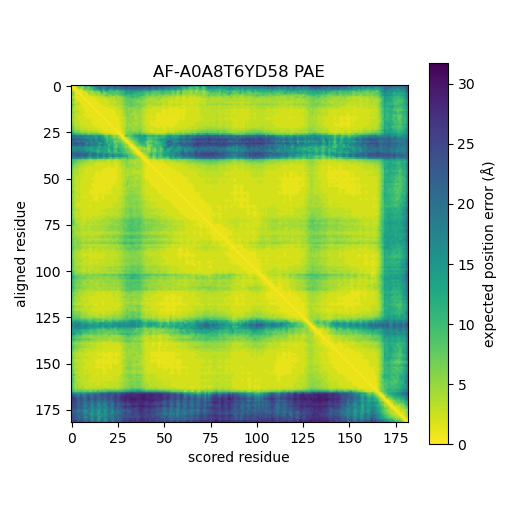0 41.22 179 ARG A N 1
ATOM 1459 C CA . ARG A 1 179 ? 13.736 10.270 9.656 1.00 41.22 179 ARG A CA 1
ATOM 1460 C C . ARG A 1 179 ? 14.222 9.309 8.561 1.00 41.22 179 ARG A C 1
ATOM 1462 O O . ARG A 1 179 ? 15.173 8.584 8.817 1.00 41.22 179 ARG A O 1
ATOM 1469 N N . LEU A 1 180 ? 13.633 9.330 7.358 1.00 41.72 180 LEU A N 1
ATOM 1470 C CA . LEU A 1 180 ? 14.126 8.606 6.171 1.00 41.72 180 LEU A CA 1
ATOM 1471 C C . LEU A 1 180 ? 15.153 9.401 5.356 1.00 41.72 180 LEU A C 1
ATOM 1473 O O . LEU A 1 180 ? 15.652 8.891 4.359 1.00 41.72 180 LEU A O 1
ATOM 1477 N N . LYS A 1 181 ? 15.488 10.635 5.761 1.00 30.05 181 LYS A N 1
ATOM 1478 C CA . LYS A 1 181 ? 16.628 11.391 5.219 1.00 30.05 181 LYS A CA 1
ATOM 1479 C C . LYS A 1 181 ? 17.949 10.978 5.890 1.00 30.05 181 LYS A C 1
ATOM 1481 O O . LYS A 1 181 ? 18.682 11.843 6.369 1.00 30.05 181 LYS A O 1
ATOM 1486 N N . VAL A 1 182 ? 18.223 9.676 5.954 1.00 34.38 182 VAL A N 1
ATOM 1487 C CA . VAL A 1 182 ? 19.553 9.130 6.280 1.00 34.38 182 VAL A CA 1
ATOM 1488 C C . VAL A 1 182 ? 20.045 8.337 5.085 1.00 34.38 182 VAL A C 1
ATOM 1490 O O . VAL A 1 182 ? 19.283 7.457 4.630 1.00 34.38 182 VAL A O 1
#

Sequence (182 aa):
MANEIDRVKIWNSYLCEAHKFASKLKNSNDLDCMELKGGTLLLEEHYSLMTILHLALAIEARTNHLLFELKEKGTINIDLRESVEYLNGKRKWAILPRIAGKETIIDFDTMPHKSIKEIYKYRDRFVHVLYSKEDFIEKIPDKSETIGLYNNFIEAMWNLNEILGRVESNESGLSAMKRLKV

Foldseek 3Di:
DDDLVRLVVQLLVLLLQLVVLLVVLVPDPPQQPDDDDPDPDGSQLVSLLSNLLSLQSSLLSVLLSLLVVCCVVVLDDPVVSVVLNPDRSLVSLQCSLVSLVFPDGDDLVDFLNVLNVVSVVLN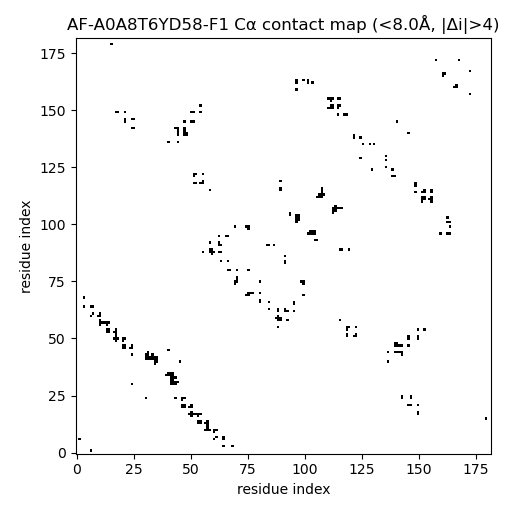VLVVVPPDDPVRNSVSRDGSVVSNSSSVRSLVSVVVSCVSSVNPPDPCPSVVSVVVSPD

Radius of gyration: 17.24 Å; Cα contacts (8 Å, |Δi|>4): 195; chains: 1; bounding box: 43×33×45 Å